Protein AF-A0AAV4GT40-F1 (afdb_monomer_lite)

pLDDT: mean 74.26, std 11.5, range [41.97, 89.75]

Secondary structure (DSSP, 8-state):
---------------------GGGTGGGG----HHHHHHHHHHHHHHHHHHHHHHHHHHHHHHHHHHHHHHHHHHHHHHHHHHHHHHHHHHHHTS----HHHHHHHHHHHHHHHHHHHHHHHHHHHHHHHHHHHHHHHHHHHHHHHHHHHHHHHHHHTS--HHHHHHHHHHHHHHHHHHHHHHHHHHHHHHHHHHHHHHHHHHHHHHHHHHHHHHT--

Sequence (218 aa):
MDHAASMSPTAPLFYPDLPSGPVREARNNIQVTPDQNFRLQEVARLKKHIEDDRDYRAHVYKKYQRVVGTADFISTALITISMGLNTAGCGLLTTVVDTPIIIGLECVALGCGALSLASSFISRKLSVKAKKHDEIRVLADCKLNSIAGLVSAALVDGQISDEEFLTVIDEANKYAQMKAEVVARTAATLTAETKLSLIQKGRNEARASIMEKLSKSP

Foldseek 3Di:
DDDDDDDDDDDDPPDDDDPPDPVVPVVPPLPCDPVQVVLVVVLVVLLVVLVVLLVVLVVVLVVLVVLLVVLVVVLVVLVVVLVVLVVVLVVVVVVPDDDPVNVVNVVSSVVSVVVSVVSVLVSVLSVLVSVLSVVLSVLSVVLSVVSVVLVVVCVVVSGRDPVSSVVNVVSSVVSVVVNVVSVVVSVVVVVVSVVVVVVVVVVVVVVVVVVVVVVPDD

Organism: NCBI:txid1093978

Structure (mmCIF, N/CA/C/O backbone):
data_AF-A0AAV4GT40-F1
#
_entry.id   AF-A0AAV4GT40-F1
#
loop_
_atom_site.group_PDB
_atom_site.id
_atom_site.type_symbol
_atom_site.label_atom_id
_atom_site.label_alt_id
_atom_site.label_comp_id
_atom_site.label_asym_id
_atom_site.label_entity_id
_atom_site.label_seq_id
_atom_site.pdbx_PDB_ins_code
_atom_site.Cartn_x
_atom_site.Cartn_y
_atom_site.Cartn_z
_atom_site.occupancy
_atom_site.B_iso_or_equiv
_atom_site.auth_seq_id
_atom_site.auth_comp_id
_atom_site.auth_asym_id
_atom_site.auth_atom_id
_atom_site.pdbx_PDB_model_num
ATOM 1 N N . MET A 1 1 ? -72.100 -38.606 -1.224 1.00 43.38 1 MET A N 1
ATOM 2 C CA . MET A 1 1 ? -71.298 -37.504 -1.788 1.00 43.38 1 MET A CA 1
ATOM 3 C C . MET A 1 1 ? -70.465 -36.906 -0.665 1.00 43.38 1 MET A C 1
ATOM 5 O O . MET A 1 1 ? -70.819 -35.898 -0.076 1.00 43.38 1 MET A O 1
ATOM 9 N N . ASP A 1 2 ? -69.450 -37.680 -0.292 1.00 41.97 2 ASP A N 1
ATOM 10 C CA . ASP A 1 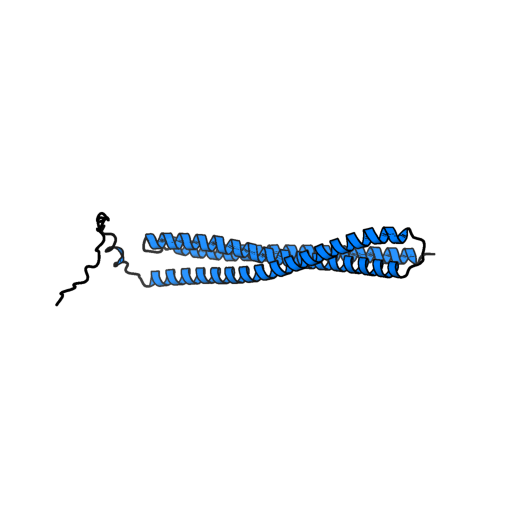2 ? -68.062 -37.294 -0.026 1.00 41.97 2 ASP A CA 1
ATOM 11 C C . ASP A 1 2 ? -67.788 -36.022 0.786 1.00 41.97 2 ASP A C 1
ATOM 13 O O . ASP A 1 2 ? -67.584 -34.929 0.265 1.00 41.97 2 ASP A O 1
ATOM 17 N N . HIS A 1 3 ? -67.659 -36.237 2.097 1.00 51.12 3 HIS A N 1
ATOM 18 C CA . HIS A 1 3 ? -66.811 -35.439 2.973 1.00 51.12 3 HIS A CA 1
ATOM 19 C C . HIS A 1 3 ? -65.337 -35.786 2.709 1.00 51.12 3 HIS A C 1
ATOM 21 O O . HIS A 1 3 ? -64.895 -36.885 3.038 1.00 51.12 3 HIS A O 1
ATOM 27 N N . ALA A 1 4 ? -64.562 -34.839 2.179 1.00 46.06 4 ALA A N 1
ATOM 28 C CA . ALA A 1 4 ? -63.102 -34.904 2.159 1.00 46.06 4 ALA A CA 1
ATOM 29 C C . ALA A 1 4 ? -62.539 -33.743 2.992 1.00 46.06 4 ALA A C 1
ATOM 31 O O . ALA A 1 4 ? -62.373 -32.627 2.506 1.00 46.06 4 ALA A O 1
ATOM 32 N N . ALA A 1 5 ? -62.278 -34.003 4.275 1.00 56.59 5 ALA A N 1
ATOM 33 C CA . ALA A 1 5 ? -61.485 -33.120 5.121 1.00 56.59 5 ALA A CA 1
ATOM 34 C C . ALA A 1 5 ? -59.997 -33.401 4.860 1.00 56.59 5 ALA A C 1
ATOM 36 O O . ALA A 1 5 ? -59.531 -34.525 5.047 1.00 56.59 5 ALA A O 1
ATOM 37 N N . SER A 1 6 ? -59.254 -32.390 4.405 1.00 52.91 6 SER A N 1
ATOM 38 C CA . SER A 1 6 ? -57.809 -32.483 4.193 1.00 52.91 6 SER A CA 1
ATOM 39 C C . SER A 1 6 ? -57.087 -32.584 5.537 1.00 52.91 6 SER A C 1
ATOM 41 O O . SER A 1 6 ? -57.018 -31.615 6.296 1.00 52.91 6 SER A O 1
ATOM 43 N N . MET A 1 7 ? -56.540 -33.756 5.833 1.00 50.38 7 MET A N 1
ATOM 44 C CA . MET A 1 7 ? -55.740 -34.004 7.027 1.00 50.38 7 MET A CA 1
ATOM 45 C C . MET A 1 7 ? -54.279 -33.650 6.710 1.00 50.38 7 MET A C 1
ATOM 47 O O . MET A 1 7 ? -53.604 -34.358 5.967 1.00 50.38 7 MET A O 1
ATOM 51 N N . SER A 1 8 ? -53.815 -32.506 7.218 1.00 59.06 8 SER A N 1
ATOM 52 C CA . SER A 1 8 ? -52.401 -32.111 7.179 1.00 59.06 8 SER A CA 1
ATOM 53 C C . SER A 1 8 ? -51.618 -32.917 8.227 1.00 59.06 8 SER A C 1
ATOM 55 O O . SER A 1 8 ? -52.085 -33.008 9.366 1.00 59.06 8 SER A O 1
ATOM 57 N N . PRO A 1 9 ? -50.458 -33.515 7.900 1.00 50.94 9 PRO A N 1
ATOM 58 C CA . PRO A 1 9 ? -49.683 -34.290 8.859 1.00 50.94 9 PRO A CA 1
ATOM 59 C C . PRO A 1 9 ? -48.927 -33.356 9.817 1.00 50.94 9 PRO A C 1
ATOM 61 O O . PRO A 1 9 ? -47.902 -32.770 9.470 1.00 50.94 9 PRO A O 1
ATOM 64 N N . THR A 1 10 ? -49.430 -33.222 11.045 1.00 62.72 10 THR A N 1
ATOM 65 C CA . THR A 1 10 ? -48.719 -32.570 12.152 1.00 62.72 10 THR A CA 1
ATOM 66 C C . THR A 1 10 ? -47.549 -33.452 12.584 1.00 62.72 10 THR A C 1
ATOM 68 O O . THR A 1 10 ? -47.744 -34.528 13.149 1.00 62.72 10 THR A O 1
ATOM 71 N N . ALA A 1 11 ? -46.324 -33.008 12.302 1.00 67.19 11 ALA A N 1
ATOM 72 C CA . ALA A 1 11 ? -45.114 -33.658 12.789 1.00 67.19 11 ALA A CA 1
ATOM 73 C C . ALA A 1 11 ? -45.056 -33.623 14.336 1.00 67.19 11 ALA A C 1
ATOM 75 O O . ALA A 1 11 ? -45.429 -32.608 14.931 1.00 67.19 11 ALA A O 1
ATOM 76 N N . PRO A 1 12 ? -44.591 -34.695 15.002 1.00 59.72 12 PRO A N 1
ATOM 77 C CA . PRO A 1 12 ? -44.490 -34.740 16.458 1.00 59.72 12 PRO A CA 1
ATOM 78 C C . PRO A 1 12 ? -43.425 -33.762 16.986 1.00 59.72 12 PRO A C 1
ATOM 80 O O . PRO A 1 12 ? -42.271 -33.780 16.560 1.00 59.72 12 PRO A O 1
ATOM 83 N N . LEU A 1 13 ? -43.833 -32.908 17.930 1.00 63.00 13 LEU A N 1
ATOM 84 C CA . LEU A 1 13 ? -42.996 -31.952 18.662 1.00 63.00 13 LEU A CA 1
ATOM 85 C C . LEU A 1 13 ? -41.991 -32.700 19.554 1.00 63.00 13 LEU A C 1
ATOM 87 O O . LEU A 1 13 ? -42.328 -33.144 20.647 1.00 63.00 13 LEU A O 1
ATOM 91 N N . PHE A 1 14 ? -40.755 -32.843 19.073 1.00 56.94 14 PHE A N 1
ATOM 92 C CA . PHE A 1 14 ? -39.641 -33.487 19.782 1.00 56.94 14 PHE A CA 1
ATOM 93 C C . PHE A 1 14 ? -38.591 -32.461 20.240 1.00 56.94 14 PHE A C 1
ATOM 95 O O . PHE A 1 14 ? -37.392 -32.645 20.042 1.00 56.94 14 PHE A O 1
ATOM 102 N N . TYR A 1 15 ? -39.037 -31.358 20.845 1.00 61.19 15 TYR A N 1
ATOM 103 C CA . TYR A 1 15 ? -38.149 -30.445 21.565 1.00 61.19 15 TYR A CA 1
ATOM 104 C C . TYR A 1 15 ? -38.529 -30.442 23.048 1.00 61.19 15 TYR A C 1
ATOM 106 O O . TYR A 1 15 ? -39.687 -30.171 23.358 1.00 61.19 15 TYR A O 1
ATOM 114 N N . PRO A 1 16 ? -37.600 -30.757 23.968 1.00 66.62 16 PRO A N 1
ATOM 115 C CA . PRO A 1 16 ? -37.830 -30.535 25.388 1.00 66.62 16 PRO A CA 1
ATOM 116 C C . PRO A 1 16 ? -37.940 -29.027 25.645 1.00 66.62 16 PRO A C 1
ATOM 118 O O . PRO A 1 16 ? -37.078 -28.262 25.205 1.00 66.62 16 PRO A O 1
ATOM 121 N N . ASP A 1 17 ? -38.997 -28.610 26.344 1.00 65.12 17 ASP A N 1
ATOM 122 C CA . ASP A 1 17 ? -39.193 -27.225 26.770 1.00 65.12 17 ASP A CA 1
ATOM 123 C C . ASP A 1 17 ? -37.987 -26.770 27.602 1.00 65.12 17 ASP A C 1
ATOM 125 O O . ASP A 1 17 ? -37.750 -27.235 28.720 1.00 65.12 17 ASP A O 1
ATOM 129 N N . LEU A 1 18 ? -37.186 -25.869 27.031 1.00 62.22 18 LEU A N 1
ATOM 130 C CA . LEU A 1 18 ? -36.120 -25.199 27.760 1.00 62.22 18 LEU A CA 1
ATOM 131 C C . LEU A 1 18 ? -36.766 -24.313 28.835 1.00 62.22 18 LEU A C 1
ATOM 133 O O . LEU A 1 18 ? -37.668 -23.538 28.506 1.00 62.22 18 LEU A O 1
ATOM 137 N N . PRO A 1 19 ? -36.310 -24.371 30.099 1.00 55.31 19 PRO A N 1
ATOM 138 C CA . PRO A 1 19 ? -36.815 -23.485 31.134 1.00 55.31 19 PRO A CA 1
ATOM 139 C C . PRO A 1 19 ? -36.550 -22.041 30.705 1.00 55.31 19 PRO A C 1
ATOM 141 O O . PRO A 1 19 ? -35.403 -21.617 30.546 1.00 55.31 19 PRO A O 1
ATOM 144 N N . SER A 1 20 ? -37.627 -21.291 30.485 1.00 57.88 20 SER A N 1
ATOM 145 C CA . SER A 1 20 ? -37.598 -19.860 30.212 1.00 57.88 20 SER A CA 1
ATOM 146 C C . SER A 1 20 ? -37.045 -19.138 31.439 1.00 57.88 20 SER A C 1
ATOM 148 O O . SER A 1 20 ? -37.785 -18.776 32.352 1.00 57.88 20 SER A O 1
ATOM 150 N N . GLY A 1 21 ? -35.721 -18.992 31.489 1.00 55.00 21 GLY A N 1
ATOM 151 C CA . GLY A 1 21 ? -35.031 -18.252 32.536 1.00 55.00 21 GLY A CA 1
ATOM 152 C C . GLY A 1 21 ? -35.415 -16.763 32.536 1.00 55.00 21 GLY A C 1
ATOM 153 O O . GLY A 1 21 ? -35.832 -16.229 31.503 1.00 55.00 21 GLY A O 1
ATOM 154 N N . PRO A 1 22 ? -35.219 -16.054 33.661 1.00 50.84 22 PRO A N 1
ATOM 155 C CA . PRO A 1 22 ? -35.647 -14.662 33.881 1.00 50.84 22 PRO A CA 1
ATOM 156 C C . PRO A 1 22 ? -34.888 -13.605 33.048 1.00 50.84 22 PRO A C 1
ATOM 158 O O . PRO A 1 22 ? -34.971 -12.409 33.312 1.00 50.84 22 PRO A O 1
ATOM 161 N N . VAL A 1 23 ? -34.146 -14.008 32.015 1.00 53.06 23 VAL A N 1
ATOM 162 C CA . VAL A 1 23 ? -33.236 -13.136 31.251 1.00 53.06 23 VAL A CA 1
ATOM 163 C C . VAL A 1 23 ? -33.989 -12.048 30.472 1.00 53.06 23 VAL A C 1
ATOM 165 O O . VAL A 1 23 ? -33.437 -10.992 30.170 1.00 53.06 23 VAL A O 1
ATOM 168 N N . ARG A 1 24 ? -35.264 -12.276 30.140 1.00 46.69 24 ARG A N 1
ATOM 169 C CA . ARG A 1 24 ? -36.012 -11.387 29.242 1.00 46.69 24 ARG A CA 1
ATOM 170 C C . ARG A 1 24 ? -36.561 -10.127 29.921 1.00 46.69 24 ARG A C 1
ATOM 172 O O . ARG A 1 24 ? -36.794 -9.146 29.221 1.00 46.69 24 ARG A O 1
ATOM 179 N N . GLU A 1 25 ? -36.719 -10.113 31.244 1.00 46.03 25 GLU A N 1
ATOM 180 C CA . GLU A 1 25 ? -37.274 -8.950 31.958 1.00 46.03 25 GLU A CA 1
ATOM 181 C C . GLU A 1 25 ? -36.207 -7.935 32.397 1.00 46.03 25 GLU A C 1
ATOM 183 O O . GLU A 1 25 ? -36.486 -6.739 32.439 1.00 46.03 25 GLU A O 1
ATOM 188 N N . ALA A 1 26 ? -34.953 -8.357 32.596 1.00 47.97 26 ALA A N 1
ATOM 189 C CA . ALA A 1 26 ? -33.858 -7.448 32.959 1.00 47.97 26 ALA A CA 1
ATOM 190 C C . ALA A 1 26 ? -33.439 -6.490 31.820 1.00 47.97 26 ALA A C 1
ATOM 192 O O . ALA A 1 26 ? -32.854 -5.440 32.071 1.00 47.97 26 ALA A O 1
ATOM 193 N N . ARG A 1 27 ? -33.765 -6.813 30.560 1.00 46.59 27 ARG A N 1
ATOM 194 C CA . ARG A 1 27 ? -33.350 -6.030 29.380 1.00 46.59 27 ARG A CA 1
ATOM 195 C C . ARG A 1 27 ? -34.145 -4.732 29.178 1.00 46.59 27 ARG A C 1
ATOM 197 O O . ARG A 1 27 ? -33.664 -3.832 28.498 1.00 46.59 27 ARG A O 1
ATOM 204 N N . ASN A 1 28 ? -35.341 -4.619 29.756 1.00 43.84 28 ASN A N 1
ATOM 205 C CA . ASN A 1 28 ? -36.255 -3.503 29.482 1.00 43.84 28 ASN A CA 1
ATOM 206 C C . ASN A 1 28 ? -36.115 -2.315 30.454 1.00 43.84 28 ASN A C 1
ATOM 208 O O . ASN A 1 28 ? -36.761 -1.295 30.240 1.00 43.84 28 ASN A O 1
ATOM 212 N N . ASN A 1 29 ? -35.264 -2.421 31.482 1.00 44.88 29 ASN A N 1
ATOM 213 C CA . ASN A 1 29 ? -35.070 -1.390 32.512 1.00 44.88 29 ASN A CA 1
ATOM 214 C C . ASN A 1 29 ? -33.702 -0.690 32.449 1.00 44.88 29 ASN A C 1
ATOM 216 O O . ASN A 1 29 ? -33.274 -0.079 33.427 1.00 44.88 29 ASN A O 1
ATOM 220 N N . ILE A 1 30 ? -33.012 -0.725 31.306 1.00 53.66 30 ILE A N 1
ATOM 221 C CA . ILE A 1 30 ? -31.869 0.167 31.095 1.00 53.66 30 ILE A CA 1
ATOM 222 C C . ILE A 1 30 ? -32.455 1.560 30.842 1.00 53.66 30 ILE A C 1
ATOM 224 O O . ILE A 1 30 ? -32.833 1.897 29.721 1.00 53.66 30 ILE A O 1
ATOM 228 N N . GLN A 1 31 ? -32.593 2.359 31.903 1.00 46.22 31 GLN A N 1
ATOM 229 C CA . GLN A 1 31 ? -32.743 3.806 31.779 1.00 46.22 31 GLN A CA 1
ATOM 230 C C . GLN A 1 31 ? -31.487 4.329 31.079 1.00 46.22 31 GLN A C 1
ATOM 232 O O . GLN A 1 31 ? -30.477 4.610 31.717 1.00 46.22 31 GLN A O 1
ATOM 237 N N . VAL A 1 32 ? -31.536 4.409 29.750 1.00 55.72 32 VAL A N 1
ATOM 238 C CA . VAL A 1 32 ? -30.478 5.022 28.951 1.00 55.72 32 VAL A CA 1
ATOM 239 C C . VAL A 1 32 ? -30.512 6.514 29.256 1.00 55.72 32 VAL A C 1
ATOM 241 O O . VAL A 1 32 ? -31.357 7.255 28.749 1.00 55.72 32 VAL A O 1
ATOM 244 N N . THR A 1 33 ? -29.628 6.954 30.143 1.00 59.97 33 THR A N 1
ATOM 245 C CA . THR A 1 33 ? -29.457 8.369 30.455 1.00 59.97 33 THR A CA 1
ATOM 246 C C . THR A 1 33 ? -28.953 9.113 29.207 1.00 59.97 33 THR A C 1
ATOM 248 O O . THR A 1 33 ? -28.236 8.536 28.380 1.00 59.97 33 THR A O 1
ATOM 251 N N . PRO A 1 34 ? -29.331 10.390 29.010 1.00 64.88 34 PRO A N 1
ATOM 252 C CA . PRO A 1 34 ? -28.921 11.178 27.841 1.00 64.88 34 PRO A CA 1
ATOM 253 C C . PRO A 1 34 ? -27.394 11.236 27.653 1.00 64.88 34 PRO A C 1
ATOM 255 O O . PRO A 1 34 ? -26.925 11.250 26.514 1.00 64.88 34 PRO A O 1
ATOM 258 N N . ASP A 1 35 ? -26.625 11.154 28.742 1.00 64.94 35 ASP A N 1
ATOM 259 C CA . ASP A 1 35 ? -25.160 11.086 28.710 1.00 64.94 35 ASP A CA 1
ATOM 260 C C . ASP A 1 35 ? -24.635 9.797 28.059 1.00 64.94 35 ASP A C 1
ATOM 262 O O . ASP A 1 35 ? -23.677 9.836 27.288 1.00 64.94 35 ASP A O 1
ATOM 266 N N . GLN A 1 36 ? -25.280 8.648 28.278 1.00 67.12 36 GLN A N 1
ATOM 267 C CA . GLN A 1 36 ? -24.864 7.394 27.640 1.00 67.12 36 GLN A CA 1
ATOM 268 C C . GLN A 1 36 ? -25.165 7.367 26.145 1.00 67.12 36 GLN A C 1
ATOM 270 O O . GLN A 1 36 ? -24.349 6.867 25.369 1.00 67.12 36 GLN A O 1
ATOM 275 N N . ASN A 1 37 ? -26.276 7.976 25.721 1.00 71.75 37 ASN A N 1
ATOM 276 C CA . ASN A 1 37 ? -26.572 8.164 24.300 1.00 71.75 37 ASN A CA 1
ATOM 277 C C . ASN A 1 37 ? -25.509 9.026 23.609 1.00 71.75 37 ASN A C 1
ATOM 279 O O . ASN A 1 37 ? -25.076 8.686 22.508 1.00 71.75 37 ASN A O 1
ATOM 283 N N . PHE A 1 38 ? -25.048 10.098 24.262 1.00 78.62 38 PHE A N 1
ATOM 284 C CA . PHE A 1 38 ? -23.982 10.945 23.727 1.00 78.62 38 PHE A CA 1
ATOM 285 C C . PHE A 1 38 ? -22.671 10.164 23.546 1.00 78.62 38 PHE A C 1
ATOM 287 O O . PHE A 1 38 ? -22.058 10.213 22.479 1.00 78.62 38 PHE A O 1
ATOM 294 N N . ARG A 1 39 ? -22.270 9.372 24.546 1.00 73.31 39 ARG A N 1
ATOM 295 C CA . ARG A 1 39 ? -21.044 8.555 24.485 1.00 73.31 39 ARG A CA 1
ATOM 296 C C . ARG A 1 39 ? -21.114 7.474 23.416 1.00 73.31 39 ARG A C 1
ATOM 298 O O . ARG A 1 39 ? -20.171 7.319 22.645 1.00 73.31 39 ARG A O 1
ATOM 305 N N . LEU A 1 40 ? -22.239 6.763 23.331 1.00 75.62 40 LEU A N 1
ATOM 306 C CA . LEU A 1 40 ? -22.496 5.774 22.281 1.00 75.62 40 LEU A CA 1
ATOM 307 C C . LEU A 1 40 ? -22.434 6.405 20.889 1.00 75.62 40 LEU A C 1
ATOM 309 O O . LEU A 1 40 ? -21.810 5.846 19.987 1.00 75.62 40 LEU A O 1
ATOM 313 N N . GLN A 1 41 ? -23.049 7.577 20.715 1.00 80.38 41 GLN A N 1
ATOM 314 C CA . GLN A 1 41 ? -23.048 8.296 19.445 1.00 80.38 41 GLN A CA 1
ATOM 315 C C . GLN A 1 41 ? -21.639 8.748 19.047 1.00 80.38 41 GLN A C 1
ATOM 317 O O . GLN A 1 41 ? -21.269 8.621 17.878 1.00 80.38 41 GLN A O 1
ATOM 322 N N . GLU A 1 42 ? -20.840 9.226 19.999 1.00 79.12 42 GLU A N 1
ATOM 323 C CA . GLU A 1 42 ? -19.476 9.677 19.729 1.00 79.12 42 GLU A CA 1
ATOM 324 C C . GLU A 1 42 ? -18.537 8.506 19.415 1.00 79.12 42 GLU A C 1
ATOM 326 O O . GLU A 1 42 ? -17.794 8.554 18.433 1.00 79.12 42 GLU A O 1
ATOM 331 N N . VAL A 1 43 ? -18.640 7.394 20.150 1.00 78.69 43 VAL A N 1
ATOM 332 C CA . VAL A 1 43 ? -17.908 6.156 19.830 1.00 78.69 43 VAL A CA 1
ATOM 333 C C . VAL A 1 43 ? -18.309 5.628 18.450 1.00 78.69 43 VAL A C 1
ATOM 335 O O . VAL A 1 43 ? -17.443 5.262 17.652 1.00 78.69 43 VAL A O 1
ATOM 338 N N . ALA A 1 44 ? -19.604 5.637 18.120 1.00 79.12 44 ALA A N 1
ATOM 339 C CA . ALA A 1 44 ? -20.088 5.234 16.802 1.00 79.12 44 ALA A CA 1
ATOM 340 C C . ALA A 1 44 ? -19.562 6.153 15.689 1.00 79.12 44 ALA A C 1
ATOM 342 O O . ALA A 1 44 ? -19.173 5.674 14.621 1.00 79.12 44 ALA A O 1
ATOM 343 N N . ARG A 1 45 ? -19.500 7.465 15.937 1.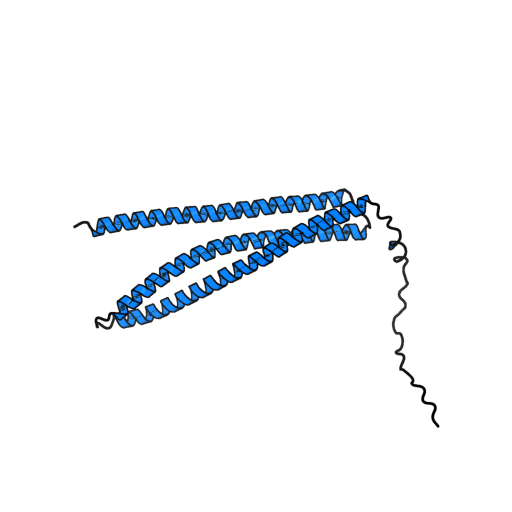00 81.56 45 ARG A N 1
ATOM 344 C CA . ARG A 1 45 ? -18.937 8.447 15.004 1.00 81.56 45 ARG A CA 1
ATOM 345 C C . ARG A 1 45 ? -17.448 8.206 14.768 1.00 81.56 45 ARG A C 1
ATOM 347 O O . ARG A 1 45 ? -17.006 8.213 13.619 1.00 81.56 45 ARG A O 1
ATOM 354 N N . LEU A 1 46 ? -16.693 7.969 15.835 1.00 77.88 46 LEU A N 1
ATOM 355 C CA . LEU A 1 46 ? -15.256 7.719 15.783 1.00 77.88 46 LEU A CA 1
ATOM 356 C C . LEU A 1 46 ? -14.948 6.408 15.054 1.00 77.88 46 LEU A C 1
ATOM 358 O O . LEU A 1 46 ? -14.100 6.374 14.162 1.00 77.88 46 LEU A O 1
ATOM 362 N N . LYS A 1 47 ? -15.714 5.355 15.357 1.00 77.25 47 LYS A N 1
ATOM 363 C CA . LYS A 1 47 ? -15.657 4.074 14.651 1.00 77.25 47 LYS A CA 1
ATOM 364 C C . LYS A 1 47 ? -15.924 4.256 13.157 1.00 77.25 47 LYS A C 1
ATOM 366 O O . LYS A 1 47 ? -15.109 3.831 12.342 1.00 77.25 47 LYS A O 1
ATOM 371 N N . LYS A 1 48 ? -17.009 4.951 12.802 1.00 81.88 48 LYS A N 1
ATOM 372 C CA . LYS A 1 48 ? -17.371 5.222 11.404 1.00 81.88 48 LYS A CA 1
ATOM 373 C C . LYS A 1 48 ? -16.275 5.993 10.667 1.00 81.88 48 LYS A C 1
ATOM 375 O O . LYS A 1 48 ? -15.958 5.672 9.529 1.00 81.88 48 LYS A O 1
ATOM 380 N N . HIS A 1 49 ? -15.649 6.968 11.325 1.00 80.12 49 HIS A N 1
ATOM 381 C CA . HIS A 1 49 ? -14.540 7.715 10.734 1.00 80.12 49 HIS A CA 1
ATOM 382 C C . HIS A 1 49 ? -13.337 6.818 10.392 1.00 80.12 49 HIS A C 1
ATOM 384 O O . HIS A 1 49 ? -12.724 6.978 9.335 1.00 80.12 49 HIS A O 1
ATOM 390 N N . ILE A 1 50 ? -13.002 5.863 11.265 1.00 78.00 50 ILE A N 1
ATOM 391 C CA . ILE A 1 50 ? -11.901 4.919 11.030 1.00 78.00 50 ILE A CA 1
ATOM 392 C C . ILE A 1 50 ? -12.286 3.886 9.954 1.00 78.00 50 ILE A C 1
ATOM 394 O O . ILE A 1 50 ? -11.438 3.533 9.133 1.00 78.00 50 ILE A O 1
ATOM 398 N N . GLU A 1 51 ? -13.547 3.443 9.909 1.00 79.62 51 GLU A N 1
ATOM 399 C CA . GLU A 1 51 ? -14.078 2.566 8.850 1.00 79.62 51 GLU A CA 1
ATOM 400 C C . GLU A 1 51 ? -14.001 3.226 7.467 1.00 79.62 51 GLU A C 1
ATOM 402 O O . GLU A 1 51 ? -13.435 2.638 6.544 1.00 79.62 51 GLU A O 1
ATOM 407 N N . ASP A 1 52 ? -14.459 4.473 7.334 1.00 84.50 52 ASP A N 1
ATOM 408 C CA . ASP A 1 52 ? -14.382 5.219 6.073 1.00 84.50 52 ASP A CA 1
ATOM 409 C C . ASP A 1 52 ? -12.916 5.401 5.618 1.00 84.50 52 ASP A C 1
ATOM 411 O O . ASP A 1 52 ? -12.585 5.219 4.441 1.00 84.50 52 ASP A O 1
ATOM 415 N N . ASP A 1 53 ? -12.000 5.715 6.548 1.00 76.94 53 ASP A N 1
ATOM 416 C CA . ASP A 1 53 ? -10.565 5.868 6.254 1.00 76.94 53 ASP A CA 1
ATOM 417 C C . ASP A 1 53 ? -9.919 4.523 5.853 1.00 76.94 53 ASP A C 1
ATOM 419 O O . ASP A 1 53 ? -9.041 4.489 4.982 1.00 76.94 53 ASP A O 1
ATOM 423 N N . ARG A 1 54 ? -10.364 3.402 6.436 1.00 81.62 54 ARG A N 1
ATOM 424 C CA . ARG A 1 54 ? -9.939 2.042 6.066 1.00 81.62 54 ARG A CA 1
ATOM 425 C C . ARG A 1 54 ? -10.414 1.675 4.662 1.00 81.62 54 ARG A C 1
ATOM 427 O O . ARG A 1 54 ? -9.595 1.239 3.846 1.00 81.62 54 ARG A O 1
ATOM 434 N N . ASP A 1 55 ? -11.693 1.869 4.359 1.00 80.88 55 ASP A N 1
ATOM 435 C CA . ASP A 1 55 ? -12.289 1.489 3.075 1.00 80.88 55 ASP A CA 1
ATOM 436 C C . ASP A 1 55 ? -11.724 2.323 1.925 1.00 80.88 55 ASP A C 1
ATOM 438 O O . ASP A 1 55 ? -11.341 1.785 0.875 1.00 80.88 55 ASP A O 1
ATOM 442 N N . TYR A 1 56 ? -11.548 3.627 2.157 1.00 82.00 56 TYR A N 1
ATOM 443 C CA . TYR A 1 56 ? -10.864 4.507 1.218 1.00 82.00 56 TYR A CA 1
ATOM 444 C C . TYR A 1 56 ? -9.452 3.994 0.896 1.00 82.00 56 TYR A C 1
ATOM 446 O O . TYR A 1 56 ? -9.077 3.862 -0.276 1.00 82.00 56 TYR A O 1
ATOM 454 N N . ARG A 1 57 ? -8.665 3.630 1.917 1.00 77.69 57 ARG A N 1
ATOM 455 C CA . ARG A 1 57 ? -7.303 3.100 1.722 1.00 77.69 57 ARG A CA 1
ATOM 456 C C . ARG A 1 57 ? -7.286 1.741 1.052 1.00 77.69 57 ARG A C 1
ATOM 458 O O . ARG A 1 57 ? -6.419 1.522 0.211 1.00 77.69 57 ARG A O 1
ATOM 465 N N . ALA A 1 58 ? -8.223 0.854 1.375 1.00 77.69 58 ALA A N 1
ATOM 466 C CA . ALA A 1 58 ? -8.327 -0.460 0.750 1.00 77.69 58 ALA A CA 1
ATOM 467 C C . ALA A 1 58 ? -8.585 -0.338 -0.758 1.00 77.69 58 ALA A C 1
ATOM 469 O O . ALA A 1 58 ? -7.963 -1.035 -1.566 1.00 77.69 58 ALA A O 1
ATOM 470 N N . HIS A 1 59 ? -9.459 0.587 -1.153 1.00 81.62 59 HIS A N 1
ATOM 471 C CA . HIS A 1 59 ? -9.737 0.854 -2.558 1.00 81.62 59 HIS A CA 1
ATOM 472 C C . HIS A 1 59 ? -8.530 1.466 -3.284 1.00 81.62 59 HIS A C 1
ATOM 474 O O . HIS A 1 59 ? -8.172 1.024 -4.380 1.00 81.62 59 HIS A O 1
ATOM 480 N N . VAL A 1 60 ? -7.861 2.444 -2.663 1.00 78.94 60 VAL A N 1
ATOM 481 C CA . VAL A 1 60 ? -6.653 3.065 -3.225 1.00 78.94 60 VAL A CA 1
ATOM 482 C C . VAL A 1 60 ? -5.524 2.040 -3.364 1.00 78.94 60 VAL A C 1
ATOM 484 O O . VAL A 1 60 ? -4.936 1.931 -4.439 1.00 78.94 60 VAL A O 1
ATOM 487 N N . TYR A 1 61 ? -5.271 1.230 -2.334 1.00 81.62 61 TYR A N 1
ATOM 488 C CA . TYR A 1 61 ? -4.283 0.151 -2.362 1.00 81.62 61 TYR A CA 1
ATOM 489 C C . TYR A 1 61 ? -4.517 -0.812 -3.531 1.00 81.62 61 TYR A C 1
ATOM 491 O O . TYR A 1 61 ? -3.603 -1.040 -4.321 1.00 81.62 61 TYR A O 1
ATOM 499 N N . LYS A 1 62 ? -5.753 -1.304 -3.710 1.00 81.31 62 LYS A N 1
ATOM 500 C CA . LYS A 1 62 ? -6.101 -2.210 -4.819 1.00 81.31 62 LYS A CA 1
ATOM 501 C C . LYS A 1 62 ? -5.799 -1.601 -6.188 1.00 81.31 62 LYS A C 1
ATOM 503 O O . LYS A 1 62 ? -5.339 -2.309 -7.081 1.00 81.31 62 LYS A O 1
ATOM 508 N N . LYS A 1 63 ? -6.037 -0.297 -6.373 1.00 81.69 63 LYS A N 1
ATOM 509 C CA . LYS A 1 63 ? -5.693 0.396 -7.625 1.00 81.69 63 LYS A CA 1
ATOM 510 C C . LYS A 1 63 ? -4.184 0.424 -7.852 1.00 81.69 63 LYS A C 1
ATOM 512 O O . LYS A 1 63 ? -3.741 0.059 -8.937 1.00 81.69 63 LYS A O 1
ATOM 517 N N . TYR A 1 64 ? -3.402 0.796 -6.839 1.00 78.75 64 TYR A N 1
ATOM 518 C CA . TYR A 1 64 ? -1.942 0.809 -6.951 1.00 78.75 64 TYR A CA 1
ATOM 519 C C . TYR A 1 64 ? -1.368 -0.589 -7.196 1.00 78.75 64 TYR A C 1
ATOM 521 O O . TYR A 1 64 ? -0.520 -0.743 -8.067 1.00 78.75 64 TYR A O 1
ATOM 529 N N . GLN A 1 65 ? -1.863 -1.609 -6.493 1.00 81.56 65 GLN A N 1
ATOM 530 C CA . GLN A 1 65 ? -1.413 -2.988 -6.668 1.00 81.56 65 GLN A CA 1
ATOM 531 C C . GLN A 1 65 ? -1.691 -3.502 -8.086 1.00 81.56 65 GLN A C 1
ATOM 533 O O . GLN A 1 65 ? -0.830 -4.147 -8.674 1.00 81.56 65 GLN A O 1
ATOM 538 N N . ARG A 1 66 ? -2.855 -3.174 -8.666 1.00 80.75 66 ARG A N 1
ATOM 539 C CA . ARG A 1 66 ? -3.158 -3.508 -10.067 1.00 80.75 66 ARG A CA 1
ATOM 540 C C . ARG A 1 66 ? -2.176 -2.849 -11.030 1.00 80.75 66 ARG A C 1
ATOM 542 O O . ARG A 1 66 ? -1.661 -3.523 -11.908 1.00 80.75 66 ARG A O 1
ATOM 549 N N . VAL A 1 67 ? -1.893 -1.559 -10.847 1.00 78.81 67 VAL A N 1
ATOM 550 C CA . VAL A 1 67 ? -0.953 -0.830 -11.715 1.00 78.81 67 VAL A CA 1
ATOM 551 C C . VAL A 1 67 ? 0.461 -1.404 -11.608 1.00 78.81 67 VAL A C 1
ATOM 553 O O . VAL A 1 67 ? 1.100 -1.620 -12.632 1.00 78.81 67 VAL A O 1
ATOM 556 N N . VAL A 1 68 ? 0.933 -1.688 -10.390 1.00 77.81 68 VAL A N 1
ATOM 557 C CA . VAL A 1 68 ? 2.250 -2.308 -10.163 1.00 77.81 68 VAL A CA 1
ATOM 558 C C . VAL A 1 68 ? 2.302 -3.705 -10.781 1.00 77.81 68 VAL A C 1
ATOM 560 O O . VAL A 1 68 ? 3.224 -3.991 -11.532 1.00 77.81 68 VAL A O 1
ATOM 563 N N . GLY A 1 69 ? 1.279 -4.536 -10.557 1.00 80.50 69 GLY A N 1
ATOM 564 C CA . GLY A 1 69 ? 1.214 -5.885 -11.121 1.00 80.50 69 GLY A CA 1
ATOM 565 C C . GLY A 1 69 ? 1.233 -5.899 -12.652 1.00 80.50 69 GLY A C 1
ATOM 566 O O . GLY A 1 69 ? 1.954 -6.696 -13.246 1.00 80.50 69 GLY A O 1
ATOM 567 N N . THR A 1 70 ? 0.505 -4.986 -13.304 1.00 76.75 70 THR A N 1
ATOM 568 C CA . THR A 1 70 ? 0.540 -4.855 -14.768 1.00 76.75 70 THR A CA 1
ATOM 569 C C . THR A 1 70 ? 1.904 -4.370 -15.261 1.00 76.75 70 THR A C 1
ATOM 571 O O . THR A 1 70 ? 2.412 -4.892 -16.251 1.00 76.75 70 THR A O 1
ATOM 574 N N . ALA A 1 71 ? 2.517 -3.395 -14.582 1.00 72.88 71 ALA A N 1
ATOM 575 C CA . ALA A 1 71 ? 3.833 -2.877 -14.955 1.00 72.88 71 ALA A CA 1
ATOM 576 C C . ALA A 1 71 ? 4.933 -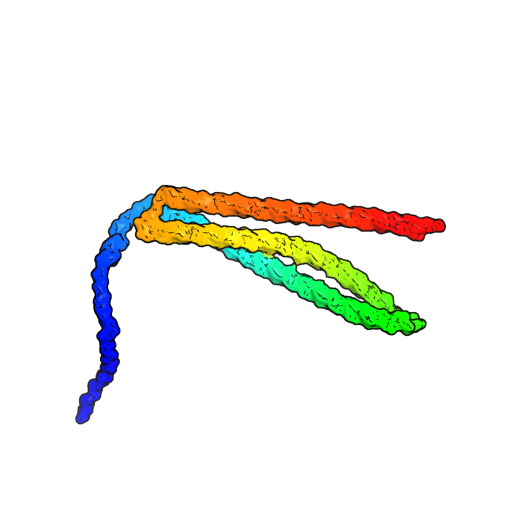3.943 -14.826 1.00 72.88 71 ALA A C 1
ATOM 578 O O . ALA A 1 71 ? 5.775 -4.069 -15.719 1.00 72.88 71 ALA A O 1
ATOM 579 N N . ASP A 1 72 ? 4.897 -4.738 -13.757 1.00 79.81 72 ASP A N 1
ATOM 580 C CA . ASP A 1 72 ? 5.845 -5.827 -13.541 1.00 79.81 72 ASP A CA 1
ATOM 581 C C . ASP A 1 72 ? 5.635 -6.940 -14.577 1.00 79.81 72 ASP A C 1
ATOM 583 O O . ASP A 1 72 ? 6.603 -7.367 -15.197 1.00 79.81 72 ASP A O 1
ATOM 587 N N . PHE A 1 73 ? 4.387 -7.329 -14.873 1.00 81.25 73 PHE A N 1
ATOM 588 C CA . PHE A 1 73 ? 4.086 -8.311 -15.924 1.00 81.25 73 PHE A CA 1
ATOM 589 C C . PHE A 1 73 ? 4.601 -7.873 -17.301 1.00 81.25 73 PHE A C 1
ATOM 591 O O . PHE A 1 73 ? 5.248 -8.657 -17.995 1.00 81.25 73 PH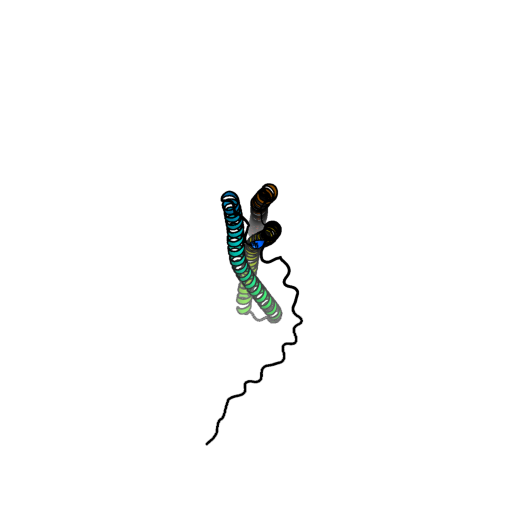E A O 1
ATOM 598 N N . ILE A 1 74 ? 4.359 -6.614 -17.685 1.00 78.25 74 ILE A N 1
ATOM 599 C CA . ILE A 1 74 ? 4.858 -6.056 -18.949 1.00 78.25 74 ILE A CA 1
ATOM 600 C C . ILE A 1 74 ? 6.385 -6.070 -18.967 1.00 78.25 74 ILE A C 1
ATOM 602 O O . ILE A 1 74 ? 6.978 -6.492 -19.954 1.00 78.25 74 ILE A O 1
ATOM 606 N N . SER A 1 75 ? 7.026 -5.640 -17.879 1.00 77.75 75 SER A N 1
ATOM 607 C CA . SER A 1 75 ? 8.488 -5.590 -17.797 1.00 77.75 75 SER A CA 1
ATOM 608 C C . SER A 1 75 ? 9.093 -6.995 -17.875 1.00 77.75 75 SER A C 1
ATOM 610 O O . SER A 1 75 ? 10.043 -7.208 -18.621 1.00 77.75 75 SER A O 1
ATOM 612 N N . THR A 1 76 ? 8.515 -7.978 -17.178 1.00 80.94 76 THR A N 1
ATOM 613 C CA . THR A 1 76 ? 8.932 -9.383 -17.260 1.00 80.94 76 THR A CA 1
ATOM 614 C C . THR A 1 76 ? 8.759 -9.930 -18.672 1.00 80.94 76 THR A C 1
ATOM 616 O O . THR A 1 76 ? 9.709 -10.491 -19.209 1.00 80.94 76 THR A O 1
ATOM 619 N N . ALA A 1 77 ? 7.601 -9.719 -19.302 1.00 83.00 77 ALA A N 1
ATOM 620 C CA . ALA A 1 77 ? 7.353 -10.165 -20.672 1.00 83.00 77 ALA A CA 1
ATOM 621 C C . ALA A 1 77 ? 8.356 -9.548 -21.659 1.00 83.00 77 ALA A C 1
ATOM 623 O O . ALA A 1 77 ? 8.917 -10.245 -22.502 1.00 83.00 77 ALA A O 1
ATOM 624 N N . LEU A 1 78 ? 8.636 -8.253 -21.514 1.00 79.38 78 LEU A N 1
ATOM 625 C CA . LEU A 1 78 ? 9.576 -7.521 -22.352 1.00 79.38 78 LEU A CA 1
ATOM 626 C C . LEU A 1 78 ? 11.026 -8.024 -22.168 1.00 79.38 78 LEU A C 1
ATOM 628 O O . LEU A 1 78 ? 11.759 -8.203 -23.144 1.00 79.38 78 LEU A O 1
ATOM 632 N N . ILE A 1 79 ? 11.425 -8.349 -20.935 1.00 80.12 79 ILE A N 1
ATOM 633 C CA . ILE A 1 79 ? 12.722 -8.979 -20.641 1.00 80.12 79 ILE A CA 1
ATOM 634 C C . ILE A 1 79 ? 12.795 -10.381 -21.260 1.00 80.12 79 ILE A C 1
ATOM 636 O O . ILE A 1 79 ? 13.783 -10.714 -21.906 1.00 80.12 79 ILE A O 1
ATOM 640 N N . THR A 1 80 ? 11.746 -11.196 -21.136 1.00 80.38 80 THR A N 1
ATOM 641 C CA . THR A 1 80 ? 11.722 -12.543 -21.729 1.00 80.38 80 THR A CA 1
ATOM 642 C C . THR A 1 80 ? 11.835 -12.495 -23.253 1.00 80.38 80 THR A C 1
ATOM 644 O O . THR A 1 80 ? 12.615 -13.251 -23.833 1.00 80.38 80 THR A O 1
ATOM 647 N N . ILE A 1 81 ? 11.115 -11.574 -23.902 1.00 79.56 81 ILE A N 1
ATOM 648 C CA . ILE A 1 81 ? 11.194 -11.374 -25.355 1.00 79.56 81 ILE A CA 1
ATOM 649 C C . ILE A 1 81 ? 12.604 -10.934 -25.756 1.00 79.56 81 ILE A C 1
ATOM 651 O O . ILE A 1 81 ? 13.177 -11.511 -26.675 1.00 79.56 81 ILE A O 1
ATOM 655 N N . SER A 1 82 ? 13.196 -9.961 -25.056 1.00 72.62 82 SER A N 1
ATOM 656 C CA . SER A 1 82 ? 14.545 -9.473 -25.386 1.00 72.62 82 SER A CA 1
ATOM 657 C C . SER A 1 82 ? 15.635 -10.531 -25.173 1.00 72.62 82 SER A C 1
ATOM 659 O O . SER A 1 82 ? 16.551 -10.627 -25.988 1.00 72.62 82 SER A O 1
ATOM 661 N N . MET A 1 83 ? 15.515 -11.393 -24.157 1.00 74.38 83 MET A N 1
ATOM 662 C CA . MET A 1 83 ? 16.416 -12.539 -23.976 1.00 74.38 83 MET A CA 1
ATOM 663 C C . MET A 1 83 ? 16.302 -13.556 -25.119 1.00 74.38 83 MET A C 1
ATOM 665 O O . MET A 1 83 ? 17.329 -14.022 -25.610 1.00 74.38 83 MET A O 1
ATOM 669 N N . GLY A 1 84 ? 15.082 -13.869 -25.571 1.00 74.56 84 GLY A N 1
ATOM 670 C CA . GLY A 1 84 ? 14.862 -14.756 -26.721 1.00 74.56 84 GLY A CA 1
ATOM 671 C C . GLY A 1 84 ? 15.347 -14.161 -28.047 1.00 74.56 84 GLY A C 1
ATOM 672 O O . GLY A 1 84 ? 15.813 -14.881 -28.927 1.00 74.56 84 GLY A O 1
ATOM 673 N N . LEU A 1 85 ? 15.287 -12.836 -28.180 1.00 69.94 85 LEU A N 1
ATOM 674 C CA . LEU A 1 85 ? 15.778 -12.130 -29.358 1.00 69.94 85 LEU A CA 1
ATOM 675 C C . LEU A 1 85 ? 17.315 -12.086 -29.398 1.00 69.94 85 LEU A C 1
ATOM 677 O O . LEU A 1 85 ? 17.905 -12.289 -30.457 1.00 69.94 85 LEU A O 1
ATOM 681 N N . ASN A 1 86 ? 17.973 -11.901 -28.248 1.00 67.56 86 ASN A N 1
ATOM 682 C CA . ASN A 1 86 ? 19.437 -11.913 -28.149 1.00 67.56 86 ASN A CA 1
ATOM 683 C C . ASN A 1 86 ? 20.047 -13.287 -28.462 1.00 67.56 86 ASN A C 1
ATOM 685 O O . ASN A 1 86 ? 21.087 -13.356 -29.117 1.00 67.56 86 ASN A O 1
ATOM 689 N N . THR A 1 87 ? 19.419 -14.386 -28.033 1.00 66.69 87 THR A N 1
ATOM 690 C CA . THR A 1 87 ? 19.919 -15.735 -28.352 1.00 66.69 87 THR A CA 1
ATOM 691 C C . THR A 1 87 ? 19.814 -16.048 -29.844 1.00 66.69 87 THR A C 1
ATOM 693 O O . THR A 1 87 ? 20.728 -16.660 -30.395 1.00 66.69 87 THR A O 1
ATOM 696 N N . ALA A 1 88 ? 18.761 -15.576 -30.518 1.00 61.81 88 ALA A N 1
ATOM 697 C CA . ALA A 1 88 ? 18.641 -15.664 -31.973 1.00 61.81 88 ALA A CA 1
ATOM 698 C C . ALA A 1 88 ? 19.632 -14.734 -32.705 1.00 61.81 88 ALA A C 1
ATOM 700 O O . ALA A 1 88 ? 20.231 -15.133 -33.703 1.00 61.81 88 ALA A O 1
ATOM 701 N N . GLY A 1 89 ? 19.858 -13.519 -32.189 1.00 62.81 89 GLY A N 1
ATOM 702 C CA . GLY A 1 89 ? 20.773 -12.527 -32.766 1.00 62.81 89 GLY A CA 1
ATOM 703 C C . GLY A 1 89 ? 22.241 -12.968 -32.790 1.00 62.81 89 GLY A C 1
ATOM 704 O O . GLY A 1 89 ? 22.915 -12.782 -33.802 1.00 62.81 89 GLY A O 1
ATOM 705 N N . CYS A 1 90 ? 22.728 -13.641 -31.740 1.00 62.75 90 CYS A N 1
ATOM 706 C CA . CYS A 1 90 ? 24.084 -14.211 -31.728 1.00 62.75 90 CYS A CA 1
ATOM 707 C C . CYS A 1 90 ? 24.318 -15.249 -32.841 1.00 62.75 90 CYS A C 1
ATOM 709 O O . CYS A 1 90 ? 25.445 -15.386 -33.309 1.00 62.75 90 CYS A O 1
ATOM 711 N N . GLY A 1 91 ? 23.272 -15.954 -33.288 1.00 62.69 91 GLY A N 1
ATOM 712 C CA . GLY A 1 91 ? 23.353 -16.892 -34.413 1.00 62.69 91 GLY A CA 1
ATOM 713 C C . GLY A 1 91 ? 23.386 -16.218 -35.790 1.00 62.69 91 GLY A C 1
ATOM 714 O O . GLY A 1 91 ? 23.860 -16.822 -36.744 1.00 62.69 91 GLY A O 1
ATOM 715 N N . LEU A 1 92 ? 22.910 -14.973 -35.894 1.00 60.00 92 LEU A N 1
ATOM 716 C CA . LEU A 1 92 ? 22.956 -14.173 -37.124 1.00 60.00 92 LEU A CA 1
ATOM 717 C C . LEU A 1 92 ? 24.269 -13.380 -37.247 1.00 60.00 92 LEU A C 1
ATOM 719 O O . LEU A 1 92 ? 24.723 -13.118 -38.355 1.00 60.00 92 LEU A O 1
ATOM 723 N N . LEU A 1 93 ? 24.914 -13.039 -36.125 1.00 59.38 93 LEU A N 1
ATOM 724 C CA . LEU A 1 93 ? 26.227 -12.374 -36.102 1.00 59.38 93 LEU A CA 1
ATOM 725 C C . LEU A 1 93 ? 27.376 -13.277 -36.580 1.00 59.38 93 LEU A C 1
ATOM 727 O O . LEU A 1 93 ? 28.389 -12.778 -37.063 1.00 59.38 93 LEU A O 1
ATOM 731 N N . THR A 1 94 ? 27.240 -14.602 -36.460 1.00 63.75 94 THR A N 1
ATOM 732 C CA . THR A 1 94 ? 28.233 -15.564 -36.972 1.00 63.75 94 THR A CA 1
ATOM 733 C C . THR A 1 94 ? 28.146 -15.759 -38.487 1.00 63.75 94 THR A C 1
ATOM 735 O O . THR A 1 94 ? 29.095 -16.253 -39.096 1.00 63.75 94 THR A O 1
ATOM 738 N N . THR A 1 95 ? 27.046 -15.340 -39.120 1.00 64.06 95 THR A N 1
ATOM 739 C CA . THR A 1 95 ? 26.914 -15.298 -40.578 1.00 64.06 95 THR A CA 1
ATOM 740 C C . THR A 1 95 ? 27.369 -13.933 -41.094 1.00 64.06 95 THR A C 1
ATOM 742 O O . THR A 1 95 ? 26.701 -12.930 -40.886 1.00 64.06 95 THR A O 1
ATOM 745 N N . VAL A 1 96 ? 28.525 -13.913 -41.764 1.00 54.00 96 VAL A N 1
ATOM 746 C CA . VAL A 1 96 ? 29.339 -12.756 -42.218 1.00 54.00 96 VAL A CA 1
ATOM 747 C C . VAL A 1 96 ? 28.655 -11.857 -43.277 1.00 54.00 96 VAL A C 1
ATOM 749 O O . VAL A 1 96 ? 29.316 -11.179 -44.051 1.00 54.00 96 VAL A O 1
ATOM 752 N N . VAL A 1 97 ? 27.325 -11.824 -43.361 1.00 52.03 97 VAL A N 1
ATOM 753 C CA . VAL A 1 97 ? 26.621 -11.049 -44.392 1.00 52.03 97 VAL A CA 1
ATOM 754 C C . VAL A 1 97 ? 26.044 -9.773 -43.782 1.00 52.03 97 VAL A C 1
ATOM 756 O O . VAL A 1 97 ? 25.122 -9.820 -42.969 1.00 52.03 97 VAL A O 1
ATOM 759 N N . ASP A 1 98 ? 26.612 -8.640 -44.194 1.00 51.19 98 ASP A N 1
ATOM 760 C CA . ASP A 1 98 ? 26.246 -7.255 -43.873 1.00 51.19 98 ASP A CA 1
ATOM 761 C C . ASP A 1 98 ? 24.732 -7.002 -43.910 1.00 51.19 98 ASP A C 1
ATOM 763 O O . ASP A 1 98 ? 24.169 -6.633 -44.943 1.00 51.19 98 ASP A O 1
ATOM 767 N N . THR A 1 99 ? 24.040 -7.192 -42.783 1.00 58.78 99 THR A N 1
ATOM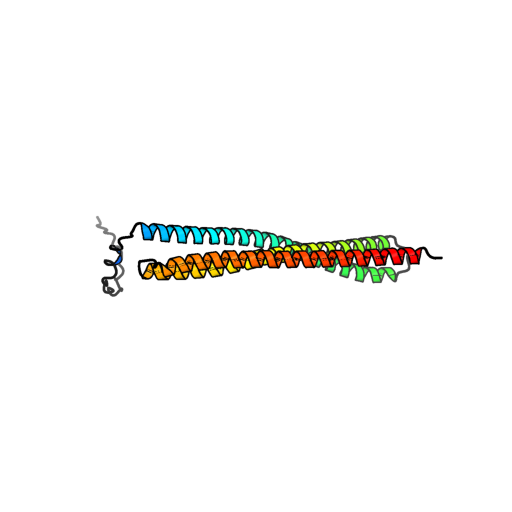 768 C CA . THR A 1 99 ? 22.580 -7.063 -42.759 1.00 58.78 99 THR A CA 1
ATOM 769 C C . THR A 1 99 ? 22.127 -5.866 -41.909 1.00 58.78 99 THR A C 1
ATOM 771 O O . THR A 1 99 ? 22.369 -5.853 -40.700 1.00 58.78 99 THR A O 1
ATOM 774 N N . PRO A 1 100 ? 21.364 -4.898 -42.468 1.00 65.81 100 PRO A N 1
ATOM 775 C CA . PRO A 1 100 ? 20.769 -3.774 -41.722 1.00 65.81 100 PRO A CA 1
ATOM 776 C C . PRO A 1 100 ? 19.772 -4.208 -40.628 1.00 65.81 100 PRO A C 1
ATOM 778 O O . PRO A 1 100 ? 19.372 -3.407 -39.784 1.00 65.81 100 PRO A O 1
ATOM 781 N N . ILE A 1 101 ? 19.395 -5.490 -40.611 1.00 68.44 101 ILE A N 1
ATOM 782 C CA . ILE A 1 101 ? 18.525 -6.110 -39.606 1.00 68.44 101 ILE A CA 1
ATOM 783 C C . ILE A 1 101 ? 19.184 -6.111 -38.213 1.00 68.44 101 ILE A C 1
ATOM 785 O O . ILE A 1 101 ? 18.485 -5.927 -37.217 1.00 68.44 101 ILE A O 1
ATOM 789 N N . ILE A 1 102 ? 20.514 -6.249 -38.129 1.00 66.38 102 ILE A N 1
ATOM 790 C CA . ILE A 1 102 ? 21.251 -6.290 -36.850 1.00 66.38 102 ILE A CA 1
ATOM 791 C C . ILE A 1 102 ? 21.180 -4.934 -36.136 1.00 66.38 102 ILE A C 1
ATOM 793 O O . ILE A 1 102 ? 20.873 -4.875 -34.948 1.00 66.38 102 ILE A O 1
ATOM 797 N N . ILE A 1 103 ? 21.353 -3.838 -36.882 1.00 67.19 103 ILE A N 1
ATOM 798 C CA . ILE A 1 103 ? 21.248 -2.470 -36.352 1.00 67.19 103 ILE A CA 1
ATOM 799 C C . ILE A 1 103 ? 19.834 -2.220 -35.802 1.00 67.19 103 ILE A C 1
ATOM 801 O O . ILE A 1 103 ? 19.671 -1.667 -34.715 1.00 67.19 103 ILE A O 1
ATOM 805 N N . GLY A 1 104 ? 18.801 -2.684 -36.517 1.00 69.69 104 GLY A N 1
ATOM 806 C CA . GLY A 1 104 ? 17.415 -2.600 -36.051 1.00 69.69 104 GLY A CA 1
ATOM 807 C C . GLY A 1 104 ? 17.173 -3.367 -34.744 1.00 69.69 104 GLY A C 1
ATOM 808 O O . GLY A 1 104 ? 16.513 -2.853 -33.841 1.00 69.69 104 GLY A O 1
ATOM 809 N N . LEU A 1 105 ? 17.746 -4.567 -34.616 1.00 69.06 105 LEU A N 1
ATOM 810 C CA . LEU A 1 105 ? 17.659 -5.407 -33.417 1.00 69.06 105 LEU A CA 1
ATOM 811 C C . LEU A 1 105 ? 18.337 -4.772 -32.197 1.00 69.06 105 LEU A C 1
ATOM 813 O O . LEU A 1 105 ? 17.741 -4.732 -31.118 1.00 69.06 105 LEU A O 1
ATOM 817 N N . GLU A 1 106 ? 19.542 -4.227 -32.365 1.00 68.75 106 GLU A N 1
ATOM 818 C CA . GLU A 1 106 ? 20.273 -3.563 -31.281 1.00 68.75 106 GLU A CA 1
ATOM 819 C C . GLU A 1 106 ? 19.568 -2.288 -30.805 1.00 68.75 106 GLU A C 1
ATOM 821 O O . GLU A 1 106 ? 19.437 -2.065 -29.598 1.00 68.75 106 GLU A O 1
ATOM 826 N N . CYS A 1 107 ? 19.026 -1.480 -31.724 1.00 71.81 107 CYS A N 1
ATOM 827 C CA . CYS A 1 107 ? 18.240 -0.299 -31.360 1.00 71.81 107 CYS A CA 1
ATOM 828 C C . CYS A 1 107 ? 16.998 -0.662 -30.526 1.00 71.81 107 CYS A C 1
ATOM 830 O O . CYS A 1 107 ? 16.697 0.016 -29.537 1.00 71.81 107 CYS A O 1
ATOM 832 N N . VAL A 1 108 ? 16.294 -1.742 -30.882 1.00 72.81 108 VAL A N 1
ATOM 833 C CA . VAL A 1 108 ? 15.125 -2.223 -30.127 1.00 72.81 108 VAL A CA 1
ATOM 834 C C . VAL A 1 108 ? 15.538 -2.746 -28.750 1.00 72.81 108 VAL A C 1
ATOM 836 O O . VAL A 1 108 ? 14.887 -2.416 -27.755 1.00 72.81 108 VAL A O 1
ATOM 839 N N . ALA A 1 109 ? 16.637 -3.500 -28.660 1.00 70.25 109 ALA A N 1
ATOM 840 C CA . ALA A 1 109 ? 17.150 -4.021 -27.393 1.00 70.25 109 ALA A CA 1
ATOM 841 C C . ALA A 1 109 ? 17.563 -2.895 -26.424 1.00 70.25 109 ALA A C 1
ATOM 843 O O . ALA A 1 109 ? 17.200 -2.928 -25.243 1.00 70.25 109 ALA A O 1
ATOM 844 N N . LEU A 1 110 ? 18.246 -1.857 -26.919 1.00 72.00 110 LEU A N 1
ATOM 845 C CA . LEU A 1 110 ? 18.628 -0.688 -26.119 1.00 72.00 110 LEU A CA 1
ATOM 846 C C . LEU A 1 110 ? 17.405 0.105 -25.632 1.00 72.00 110 LEU A C 1
ATOM 848 O O . LEU A 1 110 ? 17.329 0.458 -24.450 1.00 72.00 110 LEU A O 1
ATOM 852 N N . GLY A 1 111 ? 16.420 0.343 -26.506 1.00 72.44 111 GLY A N 1
ATOM 853 C CA . GLY A 1 111 ? 15.178 1.032 -26.137 1.00 72.44 111 GLY A CA 1
ATOM 854 C C . GLY A 1 111 ? 14.367 0.264 -25.087 1.00 72.44 111 GLY A C 1
ATOM 855 O O . GLY A 1 111 ? 13.890 0.835 -24.103 1.00 72.44 111 GLY A O 1
ATOM 856 N N . CYS A 1 112 ? 14.284 -1.055 -25.250 1.00 74.38 112 CYS A N 1
ATOM 857 C CA . CYS A 1 112 ? 13.653 -1.982 -24.318 1.00 74.38 112 CYS A CA 1
ATOM 858 C C . CYS A 1 112 ? 14.320 -1.970 -22.927 1.00 74.38 112 CYS A C 1
ATOM 860 O O . CYS A 1 112 ? 13.636 -1.922 -21.896 1.00 74.38 112 CYS A O 1
ATOM 862 N N . GLY A 1 113 ? 15.657 -1.960 -22.882 1.00 73.25 113 GLY A N 1
ATOM 863 C CA . GLY A 1 113 ? 16.419 -1.872 -21.635 1.00 73.25 113 GLY A CA 1
ATOM 864 C C . GLY A 1 113 ? 16.163 -0.566 -20.876 1.00 73.25 113 GLY A C 1
ATOM 865 O O . GLY A 1 113 ? 15.904 -0.587 -19.670 1.00 73.25 113 GLY A O 1
ATOM 866 N N . ALA A 1 114 ? 16.150 0.571 -21.580 1.00 74.19 114 ALA A N 1
ATOM 867 C CA . ALA A 1 114 ? 15.861 1.874 -20.980 1.00 74.19 114 ALA A CA 1
ATOM 868 C C . ALA A 1 114 ? 14.430 1.955 -20.415 1.00 74.19 114 ALA A C 1
ATOM 870 O O . ALA A 1 114 ? 14.228 2.441 -19.296 1.00 74.19 114 ALA A O 1
ATOM 871 N N . LEU A 1 115 ? 13.444 1.428 -21.150 1.00 75.31 115 LEU A N 1
ATOM 872 C CA . LEU A 1 115 ? 12.049 1.389 -20.710 1.00 75.31 115 LEU A CA 1
ATOM 873 C C . LEU A 1 115 ? 11.863 0.506 -19.468 1.00 75.31 115 LEU A C 1
ATOM 875 O O . LEU A 1 115 ? 11.141 0.887 -18.548 1.00 75.31 115 LEU A O 1
ATOM 879 N N . SER A 1 116 ? 12.556 -0.632 -19.405 1.00 75.06 116 SER A N 1
ATOM 880 C CA . SER A 1 116 ? 12.496 -1.554 -18.263 1.00 75.06 116 SER A CA 1
ATOM 881 C C . SER A 1 116 ? 13.027 -0.910 -16.980 1.00 75.06 116 SER A C 1
ATOM 883 O O . SER A 1 116 ? 12.413 -1.029 -15.918 1.00 75.06 116 SER A O 1
ATOM 885 N N . LEU A 1 117 ? 14.129 -0.158 -17.075 1.00 74.19 117 LEU A N 1
ATOM 886 C CA . LEU A 1 117 ? 14.669 0.596 -15.942 1.00 74.19 117 LEU A CA 1
ATOM 887 C C . LEU A 1 117 ? 13.684 1.676 -15.481 1.00 74.19 117 LEU A C 1
ATOM 889 O O . LEU A 1 117 ? 13.378 1.758 -14.292 1.00 74.19 117 LEU A O 1
ATOM 893 N N . ALA A 1 118 ? 13.142 2.469 -16.409 1.00 75.88 118 ALA A N 1
ATOM 894 C CA . ALA A 1 118 ? 12.159 3.500 -16.083 1.00 75.88 118 ALA A CA 1
ATOM 895 C C . ALA A 1 118 ? 10.896 2.907 -15.430 1.00 75.88 118 ALA A C 1
ATOM 897 O O . ALA A 1 118 ? 10.439 3.410 -14.400 1.00 75.88 118 ALA A O 1
ATOM 898 N N . SER A 1 119 ? 10.384 1.802 -15.979 1.00 74.00 119 SER A N 1
ATOM 899 C CA . SER A 1 119 ? 9.239 1.058 -15.447 1.00 74.00 119 SER A CA 1
ATOM 900 C C . SER A 1 119 ? 9.501 0.567 -14.023 1.00 74.00 119 SER A C 1
ATOM 902 O O . SER A 1 119 ? 8.687 0.810 -13.136 1.00 74.00 119 SER A O 1
ATOM 904 N N . SER A 1 120 ? 10.679 -0.010 -13.762 1.00 75.94 120 SER A N 1
ATOM 905 C CA . SER A 1 120 ? 11.059 -0.505 -12.433 1.00 75.94 120 SER A CA 1
ATOM 906 C C . SER A 1 120 ? 11.164 0.613 -11.386 1.00 75.94 120 SER A C 1
ATOM 908 O O . SER A 1 120 ? 10.714 0.462 -10.249 1.00 75.94 120 SER A O 1
ATOM 910 N N . PHE A 1 121 ? 11.695 1.782 -11.758 1.00 78.75 121 PHE A N 1
ATOM 911 C CA . PHE A 1 121 ? 11.722 2.944 -10.861 1.00 78.75 121 PHE A CA 1
ATOM 912 C C . PHE A 1 121 ? 10.311 3.434 -10.509 1.00 78.75 121 PHE A C 1
ATOM 914 O O . PHE A 1 121 ? 10.041 3.791 -9.356 1.00 78.75 121 PHE A O 1
ATOM 921 N N . ILE A 1 122 ? 9.407 3.449 -11.490 1.00 77.62 122 ILE A N 1
ATOM 922 C CA . ILE A 1 122 ? 8.010 3.838 -11.288 1.00 77.62 122 ILE A CA 1
ATOM 923 C C . ILE A 1 122 ? 7.292 2.789 -10.430 1.00 77.62 122 ILE A C 1
ATOM 925 O O . ILE A 1 122 ? 6.655 3.161 -9.441 1.00 77.62 122 ILE A O 1
ATOM 929 N N . SER A 1 123 ? 7.435 1.496 -10.739 1.00 77.31 123 SER A N 1
ATOM 930 C CA . SER A 1 123 ? 6.785 0.406 -10.003 1.00 77.31 123 SER A CA 1
ATOM 931 C C . SER A 1 123 ? 7.240 0.362 -8.545 1.00 77.31 123 SER A C 1
ATOM 933 O O . SER A 1 123 ? 6.405 0.257 -7.647 1.00 77.31 123 SER A O 1
ATOM 935 N N . ARG A 1 124 ? 8.529 0.601 -8.272 1.00 80.81 124 ARG A N 1
ATOM 936 C CA . ARG A 1 124 ? 9.075 0.698 -6.910 1.00 80.81 124 ARG A CA 1
ATOM 937 C C . ARG A 1 124 ? 8.467 1.855 -6.113 1.00 80.81 124 ARG A C 1
ATOM 939 O O . ARG A 1 124 ? 7.992 1.644 -4.996 1.00 80.81 124 ARG A O 1
ATOM 946 N N . LYS A 1 125 ? 8.372 3.057 -6.697 1.00 81.44 125 LYS A N 1
ATOM 947 C CA . LYS A 1 125 ? 7.718 4.211 -6.043 1.00 81.44 125 LYS A CA 1
ATOM 948 C C . LYS A 1 125 ? 6.226 3.979 -5.800 1.00 81.44 125 LYS A C 1
ATOM 950 O O . LYS A 1 125 ? 5.702 4.373 -4.755 1.00 81.44 125 LYS A O 1
ATOM 955 N N . LEU A 1 126 ? 5.535 3.357 -6.753 1.00 78.00 126 LEU A N 1
ATOM 956 C CA . LEU A 1 126 ? 4.123 2.998 -6.616 1.00 78.00 126 LEU A CA 1
ATOM 957 C C . LEU A 1 126 ? 3.920 1.916 -5.548 1.00 78.00 126 LEU A C 1
ATOM 959 O O . LEU A 1 126 ? 2.973 2.014 -4.773 1.00 78.00 126 LEU A O 1
ATOM 963 N N . SER A 1 127 ? 4.835 0.952 -5.441 1.00 79.19 127 SER A N 1
ATOM 964 C CA . SER A 1 127 ? 4.827 -0.094 -4.415 1.00 79.19 127 SER A CA 1
ATOM 965 C C . SER A 1 127 ? 5.019 0.480 -3.009 1.00 79.19 127 SER A C 1
ATOM 967 O O . SER A 1 127 ? 4.253 0.154 -2.104 1.00 79.19 127 SER A O 1
ATOM 969 N N . VAL A 1 128 ? 5.940 1.433 -2.821 1.00 82.75 128 VAL A N 1
ATOM 970 C CA . VAL A 1 128 ? 6.111 2.145 -1.537 1.00 82.75 128 VAL A CA 1
ATOM 971 C C . VAL A 1 128 ? 4.832 2.898 -1.142 1.00 82.75 128 VAL A C 1
ATOM 973 O O . VAL A 1 128 ? 4.409 2.851 0.015 1.00 82.75 128 VAL A O 1
ATOM 976 N N . LYS A 1 129 ? 4.162 3.548 -2.105 1.00 80.62 129 LYS A N 1
ATOM 977 C CA . LYS A 1 129 ? 2.856 4.188 -1.865 1.00 80.62 129 LYS A CA 1
ATOM 978 C C . LYS A 1 129 ? 1.761 3.170 -1.542 1.00 80.62 129 LYS A C 1
ATOM 980 O O . LYS A 1 129 ? 0.964 3.422 -0.644 1.00 80.62 129 LYS A O 1
ATOM 985 N N . ALA A 1 130 ? 1.725 2.033 -2.234 1.00 78.75 130 ALA A N 1
ATOM 986 C CA . ALA A 1 130 ? 0.778 0.958 -1.955 1.00 78.75 130 ALA A CA 1
ATOM 987 C C . ALA A 1 130 ? 0.977 0.419 -0.533 1.00 78.75 130 ALA A C 1
ATOM 989 O O . ALA A 1 130 ? 0.029 0.389 0.247 1.00 78.75 130 ALA A O 1
ATOM 990 N N . LYS A 1 131 ? 2.221 0.103 -0.159 1.00 82.56 131 LYS A N 1
ATOM 991 C CA . LYS A 1 131 ? 2.578 -0.403 1.170 1.00 82.56 131 LYS A CA 1
ATOM 992 C C . LYS A 1 131 ? 2.144 0.547 2.286 1.00 82.56 131 LYS A C 1
ATOM 994 O O . LYS A 1 131 ? 1.567 0.096 3.264 1.00 82.56 131 LYS A O 1
ATOM 999 N N . LYS A 1 132 ? 2.308 1.862 2.105 1.00 85.12 132 LYS A N 1
ATOM 1000 C CA . LYS A 1 132 ? 1.772 2.869 3.038 1.00 85.12 132 LYS A CA 1
ATOM 1001 C C . LYS A 1 132 ? 0.263 2.719 3.255 1.00 85.12 132 LYS A C 1
ATOM 1003 O O . LYS A 1 132 ? -0.213 2.815 4.383 1.00 85.12 132 LYS A O 1
ATOM 1008 N N . HIS A 1 133 ? -0.508 2.566 2.178 1.00 80.88 133 HIS A N 1
ATOM 1009 C CA . HIS A 1 133 ? -1.962 2.430 2.283 1.00 80.88 133 HIS A CA 1
ATOM 1010 C C . HIS A 1 133 ? -2.368 1.114 2.950 1.00 80.88 133 HIS A C 1
ATOM 1012 O O . HIS A 1 133 ? -3.313 1.123 3.735 1.00 80.88 133 HIS A O 1
ATOM 1018 N N . ASP A 1 134 ? -1.637 0.032 2.684 1.00 82.00 134 ASP A N 1
ATOM 1019 C CA . ASP A 1 134 ? -1.858 -1.273 3.307 1.00 82.00 134 ASP A CA 1
ATOM 1020 C C . ASP A 1 134 ? -1.534 -1.262 4.806 1.00 82.00 134 ASP A C 1
ATOM 1022 O O . ASP A 1 134 ? -2.374 -1.627 5.620 1.00 82.00 134 ASP A O 1
ATOM 1026 N N . GLU A 1 135 ? -0.375 -0.723 5.194 1.00 83.75 135 GLU A N 1
ATOM 1027 C CA . GLU A 1 135 ? 0.027 -0.601 6.601 1.00 83.75 135 GLU A CA 1
ATOM 1028 C C . GLU A 1 135 ? -1.003 0.183 7.418 1.00 83.75 135 GLU A C 1
ATOM 1030 O O . GLU A 1 135 ? -1.357 -0.220 8.524 1.00 83.75 135 GLU A O 1
ATOM 1035 N N . ILE A 1 136 ? -1.535 1.282 6.872 1.00 84.81 136 ILE A N 1
ATOM 1036 C CA . ILE A 1 136 ? -2.528 2.075 7.603 1.00 84.81 136 ILE A CA 1
ATOM 1037 C C . ILE A 1 136 ? -3.905 1.398 7.592 1.00 84.81 136 ILE A C 1
ATOM 1039 O O . ILE A 1 136 ? -4.654 1.541 8.554 1.00 84.81 136 ILE A O 1
ATOM 1043 N N . ARG A 1 137 ? -4.240 0.629 6.550 1.00 85.06 137 ARG A N 1
ATOM 1044 C CA . ARG A 1 137 ? -5.452 -0.198 6.542 1.00 85.06 137 ARG A CA 1
ATOM 1045 C C . ARG A 1 137 ? -5.386 -1.269 7.631 1.00 85.06 137 ARG A C 1
ATOM 1047 O O . ARG A 1 137 ? -6.329 -1.376 8.403 1.00 85.06 137 ARG A O 1
ATOM 1054 N N . VAL A 1 138 ? -4.291 -2.025 7.704 1.00 85.25 138 VAL A N 1
ATOM 1055 C CA . VAL A 1 138 ? -4.087 -3.063 8.730 1.00 85.25 138 VAL A CA 1
ATOM 1056 C C . VAL A 1 138 ? -4.132 -2.445 10.125 1.00 85.25 138 VAL A C 1
ATOM 1058 O O . VAL A 1 138 ? -4.782 -2.975 11.020 1.00 85.25 138 VAL A O 1
ATOM 1061 N N . LEU A 1 139 ? -3.505 -1.279 10.297 1.00 83.38 139 LEU A N 1
ATOM 1062 C CA . LEU A 1 139 ? -3.573 -0.536 11.547 1.00 83.38 139 LEU A CA 1
ATOM 1063 C C . LEU A 1 139 ? -5.019 -0.152 11.908 1.00 83.38 139 LEU A C 1
ATOM 1065 O O . LEU A 1 139 ? -5.428 -0.357 13.048 1.00 83.38 139 LEU A O 1
ATOM 1069 N N . ALA A 1 140 ? -5.794 0.370 10.954 1.00 80.31 140 ALA A N 1
ATOM 1070 C CA . ALA A 1 140 ? -7.203 0.698 11.161 1.00 80.31 140 ALA A CA 1
ATOM 1071 C C . ALA A 1 140 ? -8.029 -0.548 11.518 1.00 80.31 140 ALA A C 1
ATOM 1073 O O . ALA A 1 140 ? -8.829 -0.497 12.445 1.00 80.31 140 ALA A O 1
ATOM 1074 N N . ASP A 1 141 ? -7.786 -1.676 10.846 1.00 82.38 141 ASP A N 1
ATOM 1075 C CA . ASP A 1 141 ? -8.421 -2.969 11.122 1.00 82.38 141 ASP A CA 1
ATOM 1076 C C . ASP A 1 141 ? -8.171 -3.443 12.562 1.00 82.38 141 ASP A C 1
ATOM 1078 O O . ASP A 1 141 ? -9.111 -3.783 13.283 1.00 82.38 141 ASP A O 1
ATOM 1082 N N . CYS A 1 142 ? -6.918 -3.401 13.021 1.00 84.31 142 CYS A N 1
ATOM 1083 C CA . CYS A 1 142 ? -6.573 -3.764 14.396 1.00 84.31 142 CYS A CA 1
ATOM 1084 C C . CYS A 1 142 ? -7.256 -2.851 15.425 1.00 84.31 142 CYS A C 1
ATOM 1086 O O . CYS A 1 142 ? -7.751 -3.334 16.444 1.00 84.31 142 CYS A O 1
ATOM 1088 N N . LYS A 1 143 ? -7.295 -1.538 15.168 1.00 84.25 143 LYS A N 1
ATOM 1089 C CA . LYS A 1 143 ? -7.878 -0.551 16.091 1.00 84.25 143 LYS A CA 1
ATOM 1090 C C . LYS A 1 143 ? -9.403 -0.625 16.127 1.00 84.25 143 LYS A C 1
ATOM 1092 O O . LYS A 1 143 ? -9.977 -0.586 17.209 1.00 84.25 143 LYS A O 1
ATOM 1097 N N . LEU A 1 144 ? -10.053 -0.833 14.983 1.00 83.50 144 LEU A N 1
ATOM 1098 C CA . LEU A 1 144 ? -11.493 -1.087 14.914 1.00 83.50 144 LEU A CA 1
ATOM 1099 C C . LEU A 1 144 ? -11.887 -2.355 15.663 1.00 83.50 144 LEU A C 1
ATOM 1101 O O . LEU A 1 144 ? -12.908 -2.351 16.344 1.00 83.50 144 LEU A O 1
ATOM 1105 N N . ASN A 1 145 ? -11.083 -3.415 15.570 1.00 85.94 145 ASN A N 1
ATOM 1106 C CA . ASN A 1 145 ? -11.350 -4.646 16.306 1.00 85.94 145 ASN A CA 1
ATOM 1107 C C . ASN A 1 145 ? -11.203 -4.448 17.827 1.00 85.94 145 ASN A C 1
ATOM 1109 O O . ASN A 1 145 ? -12.026 -4.952 18.584 1.00 85.94 145 ASN A O 1
ATOM 1113 N N . SER A 1 146 ? -10.216 -3.653 18.269 1.00 83.56 146 SER A N 1
ATOM 1114 C CA . SER A 1 146 ? -10.072 -3.251 19.681 1.00 83.56 146 SER A CA 1
ATOM 1115 C C . SER A 1 146 ? -11.311 -2.491 20.171 1.00 83.56 146 SER A C 1
ATOM 1117 O O . SER A 1 146 ? -11.948 -2.892 21.143 1.00 83.56 146 SER A O 1
ATOM 1119 N N . ILE A 1 147 ? -11.732 -1.456 19.430 1.00 81.94 147 ILE A N 1
ATOM 1120 C CA . ILE A 1 147 ? -12.924 -0.655 19.755 1.00 81.94 147 ILE A CA 1
ATOM 1121 C C . ILE A 1 147 ? -14.189 -1.524 19.747 1.00 81.94 147 ILE A C 1
ATOM 1123 O O . ILE A 1 147 ? -15.028 -1.391 20.630 1.00 81.94 147 ILE A O 1
ATOM 1127 N N . ALA A 1 148 ? -14.340 -2.435 18.783 1.00 82.31 148 ALA A N 1
ATOM 1128 C CA . ALA A 1 148 ? -15.474 -3.356 18.738 1.00 82.31 148 ALA A CA 1
ATOM 1129 C C . ALA A 1 148 ? -15.499 -4.303 19.947 1.00 82.31 148 ALA A C 1
ATOM 1131 O O . ALA A 1 148 ? -16.580 -4.589 20.460 1.00 82.31 148 ALA A O 1
ATOM 1132 N N . GLY A 1 149 ? -14.331 -4.746 20.422 1.00 81.19 149 GLY A N 1
ATOM 1133 C CA . GLY A 1 149 ? -14.194 -5.511 21.660 1.00 81.19 149 GLY A CA 1
ATOM 1134 C C . GLY A 1 149 ? -14.650 -4.716 22.884 1.00 81.19 149 GLY A C 1
ATOM 1135 O O . GLY A 1 149 ? -15.487 -5.204 23.638 1.00 81.19 149 GLY A O 1
ATOM 1136 N N . LEU A 1 150 ? -14.180 -3.472 23.022 1.00 78.94 150 LEU A N 1
ATOM 1137 C CA . LEU A 1 150 ? -14.567 -2.570 24.116 1.00 78.94 150 LEU A CA 1
ATOM 1138 C C . LEU A 1 150 ? -16.071 -2.266 24.107 1.00 78.94 150 LEU A C 1
ATOM 1140 O O . LEU A 1 150 ? -16.736 -2.372 25.130 1.00 78.94 150 LEU A O 1
ATOM 1144 N N . VAL A 1 151 ? -16.638 -1.964 22.936 1.00 76.88 151 VAL A N 1
ATOM 1145 C CA . VAL A 1 151 ? -18.082 -1.719 22.790 1.00 76.88 151 VAL A CA 1
ATOM 1146 C C . VAL A 1 151 ? -18.893 -2.979 23.089 1.00 76.88 151 VAL A C 1
ATOM 1148 O O . VAL A 1 151 ? -19.959 -2.887 23.688 1.00 76.88 151 VAL A O 1
ATOM 1151 N N . SER A 1 152 ? -18.412 -4.161 22.695 1.00 78.19 152 SER A N 1
ATOM 1152 C CA . SER A 1 152 ? -19.109 -5.420 22.983 1.00 78.19 152 SER A CA 1
ATOM 1153 C C . SER A 1 152 ? -19.098 -5.751 24.475 1.00 78.19 152 SER A C 1
ATOM 1155 O O . SER A 1 152 ? -20.109 -6.232 24.973 1.00 78.19 152 SER A O 1
ATOM 1157 N N . ALA A 1 153 ? -17.997 -5.469 25.180 1.00 79.50 153 ALA A N 1
ATOM 1158 C CA . ALA A 1 153 ? -17.911 -5.624 26.632 1.00 79.50 153 ALA A CA 1
ATOM 1159 C C . ALA A 1 153 ? -18.893 -4.682 27.348 1.00 79.50 153 ALA A C 1
ATOM 1161 O O . ALA A 1 153 ? -19.760 -5.144 28.085 1.00 79.50 153 ALA A O 1
ATOM 1162 N N . ALA A 1 154 ? -18.878 -3.394 27.003 1.00 72.69 154 ALA A N 1
ATOM 1163 C CA . ALA A 1 154 ? -19.774 -2.412 27.609 1.00 72.69 154 ALA A CA 1
ATOM 1164 C C . ALA A 1 154 ? -21.269 -2.665 27.309 1.00 72.69 154 ALA A C 1
ATOM 1166 O O . ALA A 1 154 ? -22.148 -2.330 28.103 1.00 72.69 154 ALA A O 1
ATOM 1167 N N . LEU A 1 155 ? -21.591 -3.286 26.166 1.00 71.31 155 LEU A N 1
ATOM 1168 C CA . LEU A 1 155 ? -22.961 -3.708 25.844 1.00 71.31 155 LEU A CA 1
ATOM 1169 C C . LEU A 1 155 ? -23.438 -4.909 26.678 1.00 71.31 155 LEU A C 1
ATOM 1171 O O . LEU A 1 155 ? -24.649 -5.067 26.840 1.00 71.31 155 LEU A O 1
ATOM 1175 N N . VAL A 1 156 ? -22.530 -5.748 27.193 1.00 76.81 156 VAL A N 1
ATOM 1176 C CA . VAL A 1 156 ? -22.867 -6.839 28.128 1.00 76.81 156 VAL A CA 1
ATOM 1177 C C . VAL A 1 156 ? -23.190 -6.274 29.509 1.00 76.81 156 VAL A C 1
ATOM 1179 O O . VAL A 1 156 ? -24.173 -6.694 30.118 1.00 76.81 156 VAL A O 1
ATOM 1182 N N . ASP A 1 157 ? -22.427 -5.273 29.948 1.00 73.88 157 ASP A N 1
ATOM 1183 C CA . ASP A 1 157 ? -22.608 -4.612 31.246 1.00 73.88 157 ASP A CA 1
ATOM 1184 C C . ASP A 1 157 ? -23.744 -3.568 31.232 1.00 73.88 157 ASP A C 1
ATOM 1186 O O . ASP A 1 157 ? -24.171 -3.064 32.272 1.00 73.88 157 ASP A O 1
ATOM 1190 N N . GLY A 1 158 ? -24.287 -3.271 30.046 1.00 68.88 158 GLY A N 1
ATOM 1191 C CA . GLY A 1 158 ? -25.439 -2.391 29.841 1.00 68.88 158 GLY A CA 1
ATOM 1192 C C . GLY A 1 158 ? -25.141 -0.903 30.033 1.00 68.88 158 GLY A C 1
ATOM 1193 O O . GLY A 1 158 ? -26.065 -0.096 29.936 1.00 68.88 158 GLY A O 1
ATOM 1194 N N . GLN A 1 159 ? -23.882 -0.539 30.291 1.00 72.19 159 GLN A N 1
ATOM 1195 C CA . GLN A 1 159 ? -23.405 0.824 30.517 1.00 72.19 159 GLN A CA 1
ATOM 1196 C C . GLN A 1 159 ? -21.961 0.973 30.025 1.00 72.19 159 GLN A C 1
ATOM 1198 O O . GLN A 1 159 ? -21.154 0.074 30.214 1.00 72.19 159 GLN A O 1
ATOM 1203 N N . ILE A 1 160 ? -21.631 2.128 29.432 1.00 73.00 160 ILE A N 1
ATOM 1204 C CA . ILE A 1 160 ? -20.246 2.488 29.086 1.00 73.00 160 ILE A CA 1
ATOM 1205 C C . ILE A 1 160 ? -19.653 3.308 30.235 1.00 73.00 160 ILE A C 1
ATOM 1207 O O . ILE A 1 160 ? -20.093 4.443 30.476 1.00 73.00 160 ILE A O 1
ATOM 1211 N N . SER A 1 161 ? -18.642 2.753 30.905 1.00 77.38 161 SER A N 1
ATOM 1212 C CA . SER A 1 161 ? -17.859 3.438 31.943 1.00 77.38 161 SER A CA 1
ATOM 1213 C C . SER A 1 161 ? -17.078 4.635 31.373 1.00 77.38 161 SER A C 1
ATOM 1215 O O . SER A 1 161 ? -16.744 4.696 30.185 1.00 77.38 161 SER A O 1
ATOM 1217 N N . ASP A 1 162 ? -16.760 5.604 32.237 1.00 77.75 162 ASP A N 1
ATOM 1218 C CA . ASP A 1 162 ? -15.854 6.712 31.915 1.00 77.75 162 ASP A CA 1
ATOM 1219 C C . ASP A 1 162 ? -14.483 6.230 31.450 1.00 77.75 162 ASP A C 1
ATOM 1221 O O . ASP A 1 162 ? -13.928 6.769 30.489 1.00 77.75 162 ASP A O 1
ATOM 1225 N N . GLU A 1 163 ? -13.971 5.177 32.077 1.00 81.12 163 GLU A N 1
ATOM 1226 C CA . GLU A 1 163 ? -12.673 4.600 31.743 1.00 81.12 163 GLU A CA 1
ATOM 1227 C C . GLU A 1 163 ? -12.697 3.936 30.361 1.00 81.12 163 GLU A C 1
ATOM 1229 O O . GLU A 1 163 ? -11.765 4.103 29.573 1.00 81.12 163 GLU A O 1
ATOM 1234 N N . GLU A 1 164 ? -13.782 3.237 30.022 1.00 75.31 164 GLU A N 1
ATOM 1235 C CA . GLU A 1 164 ? -13.954 2.590 28.715 1.00 75.31 164 GLU A CA 1
ATOM 1236 C C . GLU A 1 164 ? -14.068 3.621 27.593 1.00 75.31 164 GLU A C 1
ATOM 1238 O O . GLU A 1 164 ? -13.439 3.484 26.541 1.00 75.31 164 GLU A O 1
ATOM 1243 N N . PHE A 1 165 ? -14.819 4.697 27.832 1.00 76.12 165 PHE A N 1
ATOM 1244 C CA . PHE A 1 165 ? -14.947 5.795 26.882 1.00 76.12 165 PHE A CA 1
ATOM 1245 C C . PHE A 1 165 ? -13.607 6.508 26.645 1.00 76.12 165 PHE A C 1
ATOM 1247 O O . PHE A 1 165 ? -13.232 6.752 25.495 1.00 76.12 165 PHE A O 1
ATOM 1254 N N . LEU A 1 166 ? -12.851 6.790 27.711 1.00 83.19 166 LEU A N 1
ATOM 1255 C CA . LEU A 1 166 ? -11.505 7.358 27.603 1.00 83.19 166 LEU A CA 1
ATOM 1256 C C . LEU A 1 166 ? -10.548 6.416 26.867 1.00 83.19 166 LEU A C 1
ATOM 1258 O O . LEU A 1 166 ? -9.759 6.877 26.044 1.00 83.19 166 LEU A O 1
ATOM 1262 N N . THR A 1 167 ? -10.660 5.108 27.099 1.00 84.44 167 THR A N 1
ATOM 1263 C CA . THR A 1 167 ? -9.851 4.097 26.406 1.00 84.44 167 THR A CA 1
ATOM 1264 C C . THR A 1 167 ? -10.131 4.095 24.902 1.00 84.44 167 THR A C 1
ATOM 1266 O O . THR A 1 167 ? -9.196 4.050 24.105 1.00 84.44 167 THR A O 1
ATOM 1269 N N . VAL A 1 168 ? -11.395 4.223 24.481 1.00 81.38 168 VAL A N 1
ATOM 1270 C CA . VAL A 1 168 ? -11.754 4.332 23.054 1.00 81.38 168 VAL A CA 1
ATOM 1271 C C . VAL A 1 168 ? -11.177 5.603 22.418 1.00 81.38 168 VAL A C 1
ATOM 1273 O O . VAL A 1 168 ? -10.675 5.554 21.290 1.00 81.38 168 VAL A O 1
ATOM 1276 N N . ILE A 1 169 ? -11.215 6.733 23.130 1.00 82.44 169 ILE A N 1
ATOM 1277 C CA . ILE A 1 169 ? -10.615 7.991 22.660 1.00 82.44 169 ILE A CA 1
ATOM 1278 C C . ILE A 1 169 ? -9.093 7.853 22.536 1.00 82.44 169 ILE A C 1
ATOM 1280 O O . ILE A 1 169 ? -8.524 8.259 21.519 1.00 82.44 169 ILE A O 1
ATOM 1284 N N . ASP A 1 170 ? -8.429 7.263 23.533 1.00 87.69 170 ASP A N 1
ATOM 1285 C CA . ASP A 1 170 ? -6.983 7.032 23.502 1.00 87.69 170 ASP A CA 1
ATOM 1286 C C . ASP A 1 170 ? -6.584 6.113 22.338 1.00 87.69 170 ASP A C 1
ATOM 1288 O O . ASP A 1 170 ? -5.663 6.421 21.580 1.00 87.69 170 ASP A O 1
ATOM 1292 N N . GLU A 1 171 ? -7.344 5.043 22.098 1.00 81.81 171 GLU A N 1
ATOM 1293 C CA . GLU A 1 171 ? -7.127 4.117 20.983 1.00 81.81 171 GLU A CA 1
ATOM 1294 C C . GLU A 1 171 ? -7.225 4.828 19.616 1.00 81.81 171 GLU A C 1
ATOM 1296 O O . GLU A 1 171 ? -6.416 4.580 18.711 1.00 81.81 171 GLU A O 1
ATOM 1301 N N . ALA A 1 172 ? -8.169 5.763 19.468 1.00 79.31 172 ALA A N 1
ATOM 1302 C CA . ALA A 1 172 ? -8.317 6.576 18.263 1.00 79.31 172 ALA A CA 1
ATOM 1303 C C . ALA A 1 172 ? -7.212 7.636 18.107 1.00 79.31 172 ALA A C 1
ATOM 1305 O O . ALA A 1 172 ? -6.711 7.851 16.998 1.00 79.31 172 ALA A O 1
ATOM 1306 N N . ASN A 1 173 ? -6.772 8.260 19.202 1.00 83.50 173 ASN A N 1
ATOM 1307 C CA . ASN A 1 173 ? -5.628 9.178 19.192 1.00 83.50 173 ASN A CA 1
ATOM 1308 C C . ASN A 1 173 ? -4.335 8.444 18.821 1.00 83.50 173 ASN A C 1
ATOM 1310 O O . ASN A 1 173 ? -3.566 8.902 17.970 1.00 83.50 173 ASN A O 1
ATOM 1314 N N . LYS A 1 174 ? -4.135 7.248 19.377 1.00 87.81 174 LYS A N 1
ATOM 1315 C CA . LYS A 1 174 ? -3.018 6.361 19.051 1.00 87.81 174 LYS A CA 1
ATOM 1316 C C . LYS A 1 174 ? -3.045 5.935 17.586 1.00 87.81 174 LYS A C 1
ATOM 1318 O O . LYS A 1 174 ? -1.998 5.905 16.940 1.00 87.81 174 LYS A O 1
ATOM 1323 N N . TYR A 1 175 ? -4.228 5.673 17.023 1.00 82.25 175 TYR A N 1
ATOM 1324 C CA . TYR A 1 175 ? -4.382 5.457 15.581 1.00 82.25 175 TYR A CA 1
ATOM 1325 C C . TYR A 1 175 ? -3.910 6.672 14.766 1.00 82.25 175 TYR A C 1
ATOM 1327 O O . TYR A 1 175 ? -3.145 6.505 13.813 1.00 82.25 175 TYR A O 1
ATOM 1335 N N . ALA A 1 176 ? -4.307 7.892 15.145 1.00 83.81 176 ALA A N 1
ATOM 1336 C CA . ALA A 1 176 ? -3.891 9.112 14.452 1.00 83.81 176 ALA A CA 1
ATOM 1337 C C . ALA A 1 176 ? -2.367 9.330 14.509 1.00 83.81 176 ALA A C 1
ATOM 1339 O O . ALA A 1 176 ? -1.754 9.648 13.484 1.00 83.81 176 ALA A O 1
ATOM 1340 N N . GLN A 1 177 ? -1.748 9.088 15.668 1.00 88.38 177 GLN A N 1
ATOM 1341 C CA . GLN A 1 177 ? -0.296 9.165 15.848 1.00 88.38 177 GLN A CA 1
ATOM 1342 C C . GLN A 1 177 ? 0.436 8.142 14.970 1.00 88.38 177 GLN A C 1
ATOM 1344 O O . GLN A 1 177 ? 1.286 8.508 14.158 1.00 88.38 177 GLN A O 1
ATOM 1349 N N . MET A 1 178 ? 0.052 6.867 15.054 1.00 85.50 178 MET A N 1
ATOM 1350 C CA . MET A 1 178 ? 0.668 5.793 14.268 1.00 85.50 178 MET A CA 1
ATOM 1351 C C . MET A 1 178 ? 0.469 6.001 12.756 1.00 85.50 178 MET A C 1
ATOM 1353 O O . MET A 1 178 ? 1.368 5.745 11.955 1.00 85.50 178 MET A O 1
ATOM 1357 N N . LYS A 1 179 ? -0.678 6.547 12.335 1.00 85.19 179 LYS A N 1
ATOM 1358 C CA . LYS A 1 179 ? -0.914 6.973 10.947 1.00 85.19 179 LYS A CA 1
ATOM 1359 C C . LYS A 1 179 ? 0.076 8.057 10.514 1.00 85.19 179 LYS A C 1
ATOM 1361 O O . LYS A 1 179 ? 0.609 7.968 9.404 1.00 85.19 179 LYS A O 1
ATOM 1366 N N . ALA A 1 180 ? 0.325 9.066 11.350 1.00 86.69 180 ALA A N 1
ATOM 1367 C CA . ALA A 1 180 ? 1.291 10.123 11.056 1.00 86.69 180 ALA A CA 1
ATOM 1368 C C . ALA A 1 180 ? 2.718 9.564 10.924 1.00 86.69 180 ALA A C 1
ATOM 1370 O O . ALA A 1 180 ? 3.426 9.916 9.979 1.00 86.69 180 ALA A O 1
ATOM 1371 N N . GLU A 1 181 ? 3.105 8.625 11.787 1.00 87.81 181 GLU A N 1
ATOM 1372 C CA . GLU A 1 181 ? 4.398 7.938 11.711 1.00 87.81 181 GLU A CA 1
ATOM 1373 C C . GLU A 1 181 ? 4.563 7.150 10.407 1.00 87.81 181 GLU A C 1
ATOM 1375 O O . GLU A 1 181 ? 5.585 7.282 9.730 1.00 87.81 181 GLU A O 1
ATOM 1380 N N . VAL A 1 182 ? 3.549 6.382 9.990 1.00 86.06 182 VAL A N 1
ATOM 1381 C CA . VAL A 1 182 ? 3.598 5.640 8.717 1.00 86.06 182 VAL A CA 1
ATOM 1382 C C . VAL A 1 182 ? 3.713 6.598 7.527 1.00 86.06 182 VAL A C 1
ATOM 1384 O O . VAL A 1 182 ? 4.480 6.351 6.588 1.00 86.06 182 VAL A O 1
ATOM 1387 N N . VAL A 1 183 ? 3.000 7.729 7.559 1.00 86.75 183 VAL A N 1
ATOM 1388 C CA . VAL A 1 183 ? 3.105 8.776 6.530 1.00 86.75 183 VAL A CA 1
ATOM 1389 C C . VAL A 1 183 ? 4.517 9.369 6.491 1.00 86.75 183 VAL A C 1
ATOM 1391 O O . VAL A 1 183 ? 5.094 9.455 5.403 1.00 86.75 183 VAL A O 1
ATOM 1394 N N . ALA A 1 184 ? 5.078 9.734 7.646 1.00 86.62 184 ALA A N 1
ATOM 1395 C CA . ALA A 1 184 ? 6.409 10.323 7.764 1.00 86.62 184 ALA A CA 1
ATOM 1396 C C . ALA A 1 184 ? 7.506 9.348 7.313 1.00 86.62 184 ALA A C 1
ATOM 1398 O O . ALA A 1 184 ? 8.355 9.705 6.494 1.00 86.62 184 ALA A O 1
ATOM 1399 N N . ARG A 1 185 ? 7.437 8.087 7.757 1.00 86.56 185 ARG A N 1
ATOM 1400 C CA . ARG A 1 185 ? 8.354 7.017 7.344 1.00 86.56 185 ARG A CA 1
ATOM 1401 C C . ARG A 1 185 ? 8.337 6.826 5.832 1.00 86.56 185 ARG A C 1
ATOM 1403 O O . ARG A 1 185 ? 9.392 6.807 5.205 1.00 86.56 185 ARG A O 1
ATOM 1410 N N . THR A 1 186 ? 7.148 6.757 5.235 1.00 84.31 186 THR A N 1
ATOM 1411 C CA . THR A 1 186 ? 7.010 6.611 3.778 1.00 84.31 186 THR A CA 1
ATOM 1412 C C . THR A 1 186 ? 7.609 7.808 3.034 1.00 84.31 186 THR A C 1
ATOM 1414 O O . THR A 1 186 ? 8.298 7.636 2.027 1.00 84.31 186 THR A O 1
ATOM 1417 N N . ALA A 1 187 ? 7.374 9.031 3.523 1.00 83.88 187 ALA A N 1
ATOM 1418 C CA . ALA A 1 187 ? 7.941 10.241 2.932 1.00 83.88 187 ALA A CA 1
ATOM 1419 C C . ALA A 1 187 ? 9.478 10.246 3.005 1.00 83.88 187 ALA A C 1
ATOM 1421 O O . ALA A 1 187 ? 10.139 10.586 2.019 1.00 83.88 187 ALA A O 1
ATOM 1422 N N . ALA A 1 188 ? 10.051 9.802 4.127 1.00 84.81 188 ALA A N 1
ATOM 1423 C CA . ALA A 1 188 ? 11.493 9.645 4.284 1.00 84.81 188 ALA A CA 1
ATOM 1424 C C . ALA A 1 188 ? 12.067 8.616 3.294 1.00 84.81 188 ALA A C 1
ATOM 1426 O O . ALA A 1 188 ? 13.062 8.910 2.630 1.00 84.81 188 ALA A O 1
ATOM 1427 N N . THR A 1 189 ? 11.410 7.463 3.112 1.00 84.00 189 THR A N 1
ATOM 1428 C CA . THR A 1 189 ? 11.826 6.442 2.133 1.00 84.00 189 THR A CA 1
ATOM 1429 C C . THR A 1 189 ? 11.828 6.991 0.706 1.00 84.00 189 THR A C 1
ATOM 1431 O O . THR A 1 189 ? 12.836 6.884 0.010 1.00 84.00 189 THR A O 1
ATOM 1434 N N . LEU A 1 190 ? 10.749 7.657 0.279 1.00 82.94 190 LEU A N 1
ATOM 1435 C CA . LEU A 1 190 ? 10.664 8.248 -1.064 1.00 82.94 190 LEU A CA 1
ATOM 1436 C C . LEU A 1 190 ? 11.708 9.353 -1.286 1.00 82.94 190 LEU A C 1
ATOM 1438 O O . LEU A 1 190 ? 12.241 9.502 -2.391 1.00 82.94 190 LEU A O 1
ATOM 1442 N N . THR A 1 191 ? 12.013 10.126 -0.242 1.00 83.44 191 THR A N 1
ATOM 1443 C CA . THR A 1 191 ? 13.039 11.175 -0.286 1.00 83.44 191 THR A CA 1
ATOM 1444 C C . THR A 1 191 ? 14.435 10.570 -0.405 1.00 83.44 191 THR A C 1
ATOM 1446 O O . THR A 1 191 ? 15.223 11.024 -1.234 1.00 83.44 191 THR A O 1
ATOM 1449 N N . ALA A 1 192 ? 14.737 9.524 0.368 1.00 82.81 192 ALA A N 1
ATOM 1450 C CA . ALA A 1 192 ? 16.007 8.805 0.293 1.00 82.81 192 ALA A CA 1
ATOM 1451 C C . ALA A 1 192 ? 16.214 8.164 -1.089 1.00 82.81 192 ALA A C 1
ATOM 1453 O O . ALA A 1 192 ? 17.269 8.350 -1.695 1.00 82.81 192 ALA A O 1
ATOM 1454 N N . GLU A 1 193 ? 15.191 7.501 -1.637 1.00 79.75 193 GLU A N 1
ATOM 1455 C CA . GLU A 1 193 ? 15.245 6.937 -2.992 1.00 79.75 193 GLU A CA 1
ATOM 1456 C C . GLU A 1 193 ? 15.457 8.021 -4.059 1.00 79.75 193 GLU A C 1
ATOM 1458 O O . GLU A 1 193 ? 16.245 7.843 -4.988 1.00 79.75 193 GLU A O 1
ATOM 1463 N N . THR A 1 194 ? 14.813 9.182 -3.910 1.00 80.62 194 THR A N 1
ATOM 1464 C CA . THR A 1 194 ? 14.990 10.301 -4.848 1.00 80.62 194 THR A CA 1
ATOM 1465 C C . THR A 1 194 ? 16.406 10.879 -4.764 1.00 80.62 194 THR A C 1
ATOM 1467 O O . THR A 1 194 ? 17.034 11.095 -5.801 1.00 80.62 194 THR A O 1
ATOM 1470 N N . LYS A 1 195 ? 16.961 11.045 -3.557 1.00 82.19 195 LYS A N 1
ATOM 1471 C CA . LYS A 1 195 ? 18.356 11.472 -3.361 1.00 82.19 195 LYS A CA 1
ATOM 1472 C C . LYS A 1 195 ? 19.349 10.492 -3.990 1.00 82.19 195 LYS A C 1
ATOM 1474 O O . LYS A 1 195 ? 20.238 10.924 -4.717 1.00 82.19 195 LYS A O 1
ATOM 1479 N N . LEU A 1 196 ? 19.167 9.187 -3.780 1.00 82.69 196 LEU A N 1
ATOM 1480 C CA . LEU A 1 196 ? 20.005 8.158 -4.405 1.00 82.69 196 LEU A CA 1
ATOM 1481 C C . LEU A 1 196 ? 19.937 8.221 -5.935 1.00 82.69 196 LEU A C 1
ATOM 1483 O O . LEU A 1 196 ? 20.974 8.164 -6.594 1.00 82.69 196 LEU A O 1
ATOM 1487 N N . SER A 1 197 ? 18.741 8.415 -6.501 1.00 79.19 197 SER A N 1
ATOM 1488 C CA . SER A 1 197 ? 18.578 8.537 -7.955 1.00 79.19 197 SER A CA 1
ATOM 1489 C C . SER A 1 197 ? 19.301 9.760 -8.536 1.00 79.19 197 SER A C 1
ATOM 1491 O O . SER A 1 197 ? 19.914 9.659 -9.596 1.00 79.19 197 SER A O 1
ATOM 1493 N N . LEU A 1 198 ? 19.310 10.892 -7.820 1.00 81.12 198 LEU A N 1
ATOM 1494 C CA . LEU A 1 198 ? 20.024 12.108 -8.225 1.00 81.12 198 LEU A CA 1
ATOM 1495 C C . LEU A 1 198 ? 21.543 11.922 -8.169 1.00 81.12 198 LEU A C 1
ATOM 1497 O O . LEU A 1 198 ? 22.240 12.309 -9.104 1.00 81.12 198 LEU A O 1
ATOM 1501 N N . ILE A 1 199 ? 22.052 11.278 -7.115 1.00 86.88 199 ILE A N 1
ATOM 1502 C CA . ILE A 1 199 ? 23.482 10.958 -6.984 1.00 86.88 199 ILE A CA 1
ATOM 1503 C C . ILE A 1 199 ? 23.923 10.031 -8.122 1.00 86.88 199 ILE A C 1
ATOM 1505 O O . ILE A 1 199 ? 24.963 10.246 -8.7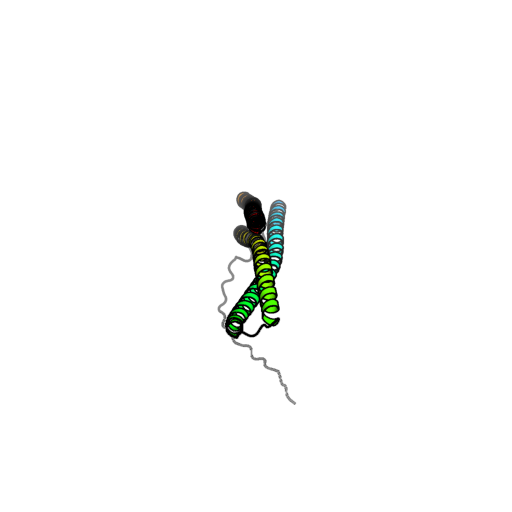45 1.00 86.88 199 ILE A O 1
ATOM 1509 N N . GLN A 1 200 ? 23.125 9.008 -8.428 1.00 83.44 200 GLN A N 1
ATOM 1510 C CA . GLN A 1 200 ? 23.435 8.064 -9.495 1.00 83.44 200 GLN A CA 1
ATOM 1511 C C . GLN A 1 200 ? 23.379 8.725 -10.877 1.00 83.44 200 GLN A C 1
ATOM 1513 O O . GLN A 1 200 ? 24.249 8.458 -11.708 1.00 83.44 200 GLN A O 1
ATOM 1518 N N . LYS A 1 201 ? 22.414 9.625 -11.103 1.00 83.00 201 LYS A N 1
ATOM 1519 C CA . LYS A 1 201 ? 22.330 10.434 -12.323 1.00 83.00 201 LYS A CA 1
ATOM 1520 C C . LYS A 1 201 ? 23.563 11.326 -12.485 1.00 83.00 201 LYS A C 1
ATOM 1522 O O . LYS A 1 201 ? 24.225 11.228 -13.513 1.00 83.00 201 LYS A O 1
ATOM 1527 N N . GLY A 1 202 ? 23.946 12.073 -11.447 1.00 84.38 202 GLY A N 1
ATOM 1528 C CA . GLY A 1 202 ? 25.160 12.898 -11.470 1.00 84.38 202 GLY A CA 1
ATOM 1529 C C . GLY A 1 202 ? 26.432 12.078 -11.714 1.00 84.38 202 GLY A C 1
ATOM 1530 O O . GLY A 1 202 ? 27.295 12.476 -12.492 1.00 84.38 202 GLY A O 1
ATOM 1531 N N . ARG A 1 203 ? 26.527 10.871 -11.136 1.00 86.69 203 ARG A N 1
ATOM 1532 C CA . ARG A 1 203 ? 27.643 9.945 -11.398 1.00 86.69 203 ARG A CA 1
ATOM 1533 C C . ARG A 1 203 ? 27.686 9.486 -12.857 1.00 86.69 203 ARG A C 1
ATOM 1535 O O . ARG A 1 203 ? 28.768 9.357 -13.424 1.00 86.69 203 ARG A O 1
ATOM 1542 N N . ASN A 1 204 ? 26.533 9.203 -13.454 1.00 84.38 204 ASN A N 1
ATOM 1543 C CA . ASN A 1 204 ? 26.451 8.748 -14.839 1.00 84.38 204 ASN A CA 1
ATOM 1544 C C . ASN A 1 204 ? 26.764 9.882 -15.825 1.00 84.38 204 ASN A C 1
ATOM 1546 O O . ASN A 1 204 ? 27.484 9.650 -16.790 1.00 84.38 204 ASN A O 1
ATOM 1550 N N . GLU A 1 205 ? 26.310 11.104 -15.550 1.00 85.94 205 GLU A N 1
ATOM 1551 C CA . GLU A 1 205 ? 26.636 12.301 -16.340 1.00 85.94 205 GLU A CA 1
ATOM 1552 C C . GLU A 1 205 ? 28.135 12.644 -16.265 1.00 85.94 205 GLU A C 1
ATOM 1554 O O . GLU A 1 205 ? 28.773 12.917 -17.284 1.00 85.94 205 GLU A O 1
ATOM 1559 N N . ALA A 1 206 ? 28.746 12.530 -15.080 1.00 88.12 206 ALA A N 1
ATOM 1560 C CA . ALA A 1 206 ? 30.193 12.679 -14.920 1.00 88.12 206 ALA A CA 1
ATOM 1561 C C . ALA A 1 206 ? 30.974 11.611 -15.709 1.00 88.12 206 ALA A C 1
ATOM 1563 O O . ALA A 1 206 ? 31.953 11.920 -16.383 1.00 88.12 206 ALA A O 1
ATOM 1564 N N . ARG A 1 207 ? 30.523 10.351 -15.690 1.00 87.00 207 ARG A N 1
ATOM 1565 C CA . ARG A 1 207 ? 31.133 9.275 -16.492 1.00 87.00 207 ARG A CA 1
ATOM 1566 C C . ARG A 1 207 ? 30.986 9.514 -17.993 1.00 87.00 207 ARG A C 1
ATOM 1568 O O . ARG A 1 207 ? 31.956 9.327 -18.720 1.00 87.00 207 ARG A O 1
ATOM 1575 N N . ALA A 1 208 ? 29.808 9.944 -18.440 1.00 87.38 208 ALA A N 1
ATOM 1576 C CA . ALA A 1 208 ? 29.547 10.244 -19.843 1.00 87.38 208 ALA A CA 1
ATOM 1577 C C . ALA A 1 208 ? 30.431 11.395 -20.342 1.00 87.38 208 ALA A C 1
ATOM 1579 O O . ALA A 1 208 ? 31.059 11.265 -21.385 1.00 87.38 208 ALA A O 1
ATOM 1580 N N . SER A 1 209 ? 30.563 12.473 -19.563 1.00 84.44 209 SER A N 1
ATOM 1581 C CA . SER A 1 209 ? 31.423 13.610 -19.925 1.00 84.44 209 SER A CA 1
ATOM 1582 C C . SER A 1 209 ? 32.919 13.267 -19.935 1.00 84.44 209 SER A C 1
ATOM 1584 O O . SER A 1 209 ? 33.657 13.774 -20.777 1.00 84.44 209 SER A O 1
ATOM 1586 N N . ILE A 1 210 ? 33.388 12.380 -19.050 1.00 87.56 210 ILE A N 1
ATOM 1587 C CA . ILE A 1 210 ? 34.770 11.870 -19.094 1.00 87.56 210 ILE A CA 1
ATOM 1588 C C . ILE A 1 210 ? 34.981 11.001 -20.337 1.00 87.56 210 ILE A C 1
ATOM 1590 O O . ILE A 1 210 ? 35.980 11.163 -21.032 1.00 87.56 210 ILE A O 1
ATOM 1594 N N . MET A 1 211 ? 34.040 10.108 -20.642 1.00 85.25 211 MET A N 1
ATOM 1595 C CA . MET A 1 211 ? 34.121 9.243 -21.818 1.00 85.25 211 MET A CA 1
ATOM 1596 C C . MET A 1 211 ? 34.070 10.044 -23.123 1.00 85.25 211 MET A C 1
ATOM 1598 O O . MET A 1 211 ? 34.848 9.771 -24.032 1.00 85.25 211 MET A O 1
ATOM 1602 N N . GLU A 1 212 ? 33.240 11.087 -23.188 1.00 89.75 212 GLU A N 1
ATOM 1603 C CA . GLU A 1 212 ? 33.208 12.017 -24.317 1.00 89.75 212 GLU A CA 1
ATOM 1604 C C . GLU A 1 212 ? 34.570 12.703 -24.507 1.00 89.75 212 GLU A C 1
ATOM 1606 O O . GLU A 1 212 ? 35.100 12.728 -25.619 1.00 89.75 212 GLU A O 1
ATOM 1611 N N . LYS A 1 213 ? 35.180 13.196 -23.421 1.00 85.75 213 LYS A N 1
ATOM 1612 C CA . LYS A 1 213 ? 36.514 13.815 -23.467 1.00 85.75 213 LYS A CA 1
ATOM 1613 C C . LYS A 1 213 ? 37.608 12.837 -23.896 1.00 85.75 213 LYS A C 1
ATOM 1615 O O . LYS A 1 213 ? 38.482 13.230 -24.657 1.00 85.75 213 LYS A O 1
ATOM 1620 N N . LEU A 1 214 ? 37.548 11.581 -23.452 1.00 83.62 214 LEU A N 1
ATOM 1621 C CA . LEU A 1 214 ? 38.490 10.535 -23.864 1.00 83.62 214 LEU A CA 1
ATOM 1622 C C . LEU A 1 214 ? 38.315 10.150 -25.340 1.00 83.62 214 LEU A C 1
ATOM 1624 O O . LEU A 1 214 ? 39.304 9.927 -26.021 1.00 83.62 214 LEU A O 1
ATOM 1628 N N . SER A 1 215 ? 37.080 10.129 -25.852 1.00 82.19 215 SER A N 1
ATOM 1629 C CA . SER A 1 215 ? 36.798 9.820 -27.264 1.00 82.19 215 SER A CA 1
ATOM 1630 C C . SER A 1 215 ? 37.191 10.932 -28.244 1.00 82.19 215 SER A C 1
ATOM 1632 O O . SER A 1 215 ? 37.379 10.672 -29.427 1.00 82.19 215 SER A O 1
ATOM 1634 N N . LYS A 1 216 ? 37.302 12.174 -27.757 1.00 78.69 216 LYS A N 1
ATOM 1635 C CA . LYS A 1 216 ? 37.720 13.353 -28.533 1.00 78.69 216 LYS A CA 1
ATOM 1636 C C . LYS A 1 216 ? 39.199 13.707 -28.337 1.00 78.69 216 LYS A C 1
ATOM 1638 O O . LYS A 1 216 ? 39.645 14.709 -28.892 1.00 78.69 216 LYS A O 1
ATOM 1643 N N . SER A 1 217 ? 39.943 12.935 -27.542 1.00 53.31 217 SER A N 1
ATOM 1644 C CA . SER A 1 217 ? 41.386 13.120 -27.378 1.00 53.31 217 SER A CA 1
ATOM 1645 C C . SER A 1 217 ? 42.117 12.349 -28.490 1.00 53.31 217 SER A C 1
ATOM 1647 O O . SER A 1 217 ? 41.837 11.160 -28.635 1.00 53.31 217 SER A O 1
ATOM 1649 N N . PRO A 1 218 ? 42.987 13.003 -29.285 1.00 52.94 218 PRO A N 1
ATOM 1650 C CA . PRO A 1 218 ? 43.741 12.382 -30.378 1.00 52.94 218 PRO A CA 1
ATOM 1651 C C . PRO A 1 218 ? 44.780 11.366 -29.894 1.00 52.94 218 PRO A C 1
ATOM 1653 O O . PRO A 1 218 ? 45.233 11.489 -28.730 1.00 52.94 218 PRO A O 1
#

Radius of gyration: 34.08 Å; chains: 1; bounding box: 115×51×78 Å